Protein AF-A0A383B925-F1 (afdb_monomer_lite)

Foldseek 3Di:
DDPPPLPPVLVPDPLLVLLQVLLQCVLQQQWDLAGDPAQGGCPSLVSLVVNQVSCVSVVVDDDDPVLVVLVVVLVVLQVDQDPPPDNDDDPSRSNVSVSVSSSVVSCVVCVVSHAVVSNLVNLVQQLVQQVVCVVPVPVSCVVQVSTGPADPQPPDPPGQFGARSGRALQVQLVSLLVQLVVLVVCVVVVSDDPVSSVVSNVSSVVSNVRRVDPVSVVSVVVVVVDD

Radius of gyration: 19.26 Å; chains: 1; bounding box: 52×43×53 Å

Secondary structure (DSSP, 8-state):
-------HHHHH--HHHHHHHHHHHTT-TTB-SS--SSSS-HHHHHHHHHHHHHHHHTT-----HHHHHHHHHHHHTTT---TTT-S---HHHHHHHHHHHHHHHHHHHHTTTS-HHHHHHHHHHHHHHHHHHHH-HHHHHHHHTTTBS------STT-----TTSSSHHHHHHHHHHHHHHHHHHHHTTSS-HHHHHHHHHHHHHHHHHTT-HHHHHTHHHHHT--

Structure (mmCIF, N/CA/C/O backbone):
data_AF-A0A383B925-F1
#
_entry.id   AF-A0A383B925-F1
#
loop_
_atom_site.group_PDB
_atom_site.id
_atom_site.type_symbol
_atom_site.label_atom_id
_atom_site.label_alt_id
_atom_site.label_comp_id
_atom_site.label_asym_id
_atom_site.label_entity_id
_atom_site.label_seq_id
_atom_site.pdbx_PDB_ins_code
_atom_site.Cartn_x
_atom_site.Cartn_y
_atom_site.Cartn_z
_atom_site.occupancy
_atom_site.B_iso_or_equiv
_atom_site.auth_seq_id
_atom_site.auth_comp_id
_atom_site.auth_asym_id
_atom_site.auth_atom_id
_atom_site.pdbx_PDB_model_num
ATOM 1 N N . MET A 1 1 ? -33.144 -12.950 25.507 1.00 45.19 1 MET A N 1
ATOM 2 C CA . MET A 1 1 ? -32.301 -12.881 24.290 1.00 45.19 1 MET A CA 1
ATOM 3 C C . MET A 1 1 ? -31.094 -13.785 24.495 1.00 45.19 1 MET A C 1
ATOM 5 O O . MET A 1 1 ? -30.315 -13.516 25.398 1.00 45.19 1 MET A O 1
ATOM 9 N N . ARG A 1 2 ? -30.969 -14.892 23.747 1.00 44.62 2 ARG A N 1
ATOM 10 C CA . ARG A 1 2 ? -29.787 -15.769 23.828 1.00 44.62 2 ARG A CA 1
ATOM 11 C C . ARG A 1 2 ? -28.567 -14.977 23.356 1.00 44.62 2 ARG A C 1
ATOM 13 O O . ARG A 1 2 ? -28.584 -14.454 22.244 1.00 44.62 2 ARG A O 1
ATOM 20 N N . TYR A 1 3 ? -27.541 -14.873 24.198 1.00 51.72 3 TYR A N 1
ATOM 21 C CA . TYR A 1 3 ? -26.232 -14.379 23.788 1.00 51.72 3 TYR A CA 1
ATOM 22 C C . TYR A 1 3 ? -25.767 -15.249 22.622 1.00 51.72 3 TYR A C 1
ATOM 24 O O . TYR A 1 3 ? -25.503 -16.435 22.802 1.00 51.72 3 TYR A O 1
ATOM 32 N N . PHE A 1 4 ? -25.737 -14.677 21.418 1.00 55.50 4 PHE A N 1
ATOM 33 C CA . PHE A 1 4 ? -25.048 -15.284 20.290 1.00 55.50 4 PHE A CA 1
ATOM 34 C C . PHE A 1 4 ? -23.593 -15.407 20.738 1.00 55.50 4 PHE A C 1
ATOM 36 O O . PHE A 1 4 ? -22.894 -14.396 20.841 1.00 55.50 4 PHE A O 1
ATOM 43 N N . GLN A 1 5 ? -23.177 -16.612 21.129 1.00 62.25 5 GLN A N 1
ATOM 44 C CA . GLN A 1 5 ? -21.776 -16.877 21.397 1.00 62.25 5 GLN A CA 1
ATOM 45 C C . GLN A 1 5 ? -21.054 -16.567 20.091 1.00 62.25 5 GLN A C 1
ATOM 47 O O . GLN A 1 5 ? -21.316 -17.193 19.062 1.00 62.25 5 GLN A O 1
ATOM 52 N N . LEU A 1 6 ? -20.222 -15.525 20.121 1.00 63.22 6 LEU A N 1
ATOM 53 C CA . LEU A 1 6 ? -19.295 -15.237 19.040 1.00 63.22 6 LEU A CA 1
ATOM 54 C C . LEU A 1 6 ? -18.582 -16.548 18.690 1.00 63.22 6 LEU A C 1
ATOM 56 O O . LEU A 1 6 ? -18.168 -17.253 19.618 1.00 63.22 6 LEU A O 1
ATOM 60 N N . PRO A 1 7 ? -18.448 -16.902 17.401 1.00 72.00 7 PRO A N 1
ATOM 61 C CA . PRO A 1 7 ? -17.755 -18.124 17.027 1.00 72.00 7 PRO A CA 1
ATOM 62 C C . PRO A 1 7 ? -16.379 -18.115 17.699 1.00 72.00 7 PRO A C 1
ATOM 64 O O . PRO A 1 7 ? -15.655 -17.130 17.552 1.00 72.00 7 PRO A O 1
ATOM 67 N N . LEU A 1 8 ? -16.012 -19.184 18.420 1.00 69.75 8 LEU A N 1
ATOM 68 C CA . LEU A 1 8 ? -14.702 -19.321 19.090 1.00 69.75 8 LEU A CA 1
ATOM 69 C C . LEU A 1 8 ? -13.533 -18.943 18.160 1.00 69.75 8 LEU A C 1
ATOM 71 O O . LEU A 1 8 ? -12.529 -18.391 18.600 1.00 69.75 8 LEU A O 1
ATOM 75 N N . ILE A 1 9 ? -13.722 -19.169 16.857 1.00 72.19 9 ILE A N 1
ATOM 76 C CA . ILE A 1 9 ? -12.824 -18.788 15.765 1.00 72.19 9 ILE A CA 1
ATOM 77 C C . ILE A 1 9 ? -12.448 -17.298 15.813 1.00 72.19 9 ILE A C 1
ATOM 79 O O . ILE A 1 9 ? -11.271 -16.980 15.695 1.00 72.19 9 ILE A O 1
ATOM 83 N N . VAL A 1 10 ? -13.399 -16.380 16.029 1.00 78.31 10 VAL A N 1
ATOM 84 C CA . VAL A 1 10 ? -13.145 -14.924 16.000 1.00 78.31 10 VAL A CA 1
ATOM 85 C C . VAL A 1 10 ? -12.215 -14.488 17.134 1.00 78.31 10 VAL A C 1
ATOM 87 O O . VAL A 1 10 ? -11.384 -13.603 16.935 1.00 78.31 10 VAL A O 1
ATOM 90 N N . ASN A 1 11 ? -12.305 -15.136 18.297 1.00 76.19 11 ASN A N 1
ATOM 91 C CA . ASN A 1 11 ? -11.480 -14.806 19.462 1.00 76.19 11 ASN A CA 1
ATOM 92 C C . ASN A 1 11 ? -10.009 -15.210 19.284 1.00 76.19 11 ASN A C 1
ATOM 94 O O . ASN A 1 11 ? -9.138 -14.612 19.909 1.00 76.19 11 ASN A O 1
ATOM 98 N N . ASN A 1 12 ? -9.730 -16.180 18.410 1.00 84.19 12 ASN A N 1
ATOM 99 C CA . ASN A 1 12 ? -8.376 -16.671 18.149 1.00 84.19 12 ASN A CA 1
ATOM 100 C C . ASN A 1 12 ? -7.670 -15.925 17.005 1.00 84.19 12 ASN A C 1
ATOM 102 O O . ASN A 1 12 ? -6.481 -16.141 16.770 1.00 84.19 12 ASN A O 1
ATOM 106 N N . ILE A 1 13 ? -8.369 -15.050 16.273 1.00 88.94 13 ILE A N 1
ATOM 107 C CA . ILE A 1 13 ? -7.764 -14.313 15.161 1.00 88.94 13 ILE A CA 1
ATOM 108 C C . ILE A 1 13 ? -6.866 -13.199 15.704 1.00 88.94 13 ILE A C 1
ATOM 110 O O . ILE A 1 13 ? -7.322 -12.270 16.374 1.00 88.94 13 ILE A O 1
ATOM 114 N N . ASN A 1 14 ? -5.586 -13.228 15.324 1.00 92.94 14 ASN A N 1
ATOM 115 C CA . ASN A 1 14 ? -4.657 -12.137 15.605 1.00 92.94 14 ASN A CA 1
ATOM 116 C C . ASN A 1 14 ? -4.958 -10.924 14.708 1.00 92.94 14 ASN A C 1
ATOM 118 O O . ASN A 1 14 ? -4.344 -10.703 13.664 1.00 92.94 14 ASN A O 1
ATOM 122 N N . LYS A 1 15 ? -5.924 -10.110 15.132 1.00 92.94 15 LYS A N 1
ATOM 123 C CA . LYS A 1 15 ? -6.359 -8.919 14.397 1.00 92.94 15 LYS A CA 1
ATOM 124 C C . LYS A 1 15 ? -5.244 -7.883 14.216 1.00 92.94 15 LYS A C 1
ATOM 126 O O . LYS A 1 15 ? -5.209 -7.210 13.190 1.00 92.94 15 LYS A O 1
ATOM 131 N N . SER A 1 16 ? -4.318 -7.778 15.173 1.00 95.00 16 SER A N 1
ATOM 132 C CA . SER A 1 16 ? -3.161 -6.878 15.069 1.00 95.00 16 SER A CA 1
ATOM 133 C C . SER A 1 16 ? -2.267 -7.256 13.888 1.00 95.00 16 SER A C 1
ATOM 135 O O . SER A 1 16 ? -1.856 -6.387 13.118 1.00 95.00 16 SER A O 1
ATOM 137 N N . PHE A 1 17 ? -2.029 -8.554 13.684 1.00 96.75 17 PHE A N 1
ATOM 138 C CA . PHE A 1 17 ? -1.306 -9.035 12.510 1.00 96.75 17 PHE A CA 1
ATOM 139 C C . PHE A 1 17 ? -2.021 -8.649 11.207 1.00 96.75 17 PHE A C 1
ATOM 141 O O . PHE A 1 17 ? -1.384 -8.089 10.321 1.00 96.75 17 PHE A O 1
ATOM 148 N N . LEU A 1 18 ? -3.342 -8.848 11.111 1.00 97.31 18 LEU A N 1
ATOM 149 C CA . LEU A 1 18 ? -4.113 -8.483 9.912 1.00 97.31 18 LEU A CA 1
ATOM 150 C C . LEU A 1 18 ? -4.054 -6.979 9.606 1.00 97.31 18 LEU A C 1
ATOM 152 O O . LEU A 1 18 ? -3.840 -6.592 8.462 1.00 97.31 18 LEU A O 1
ATOM 156 N N . ILE A 1 19 ? -4.201 -6.124 10.622 1.00 97.69 19 ILE A N 1
ATOM 157 C CA . ILE A 1 19 ? -4.113 -4.661 10.475 1.00 97.69 19 ILE A CA 1
ATOM 158 C C . ILE A 1 19 ? -2.740 -4.250 9.925 1.00 97.69 19 ILE A C 1
ATOM 160 O O . ILE A 1 19 ? -2.641 -3.427 9.016 1.00 97.69 19 ILE A O 1
ATOM 164 N N . ASN A 1 20 ? -1.675 -4.842 10.459 1.00 97.94 20 ASN A N 1
ATOM 165 C CA . ASN A 1 20 ? -0.312 -4.579 10.012 1.00 97.94 20 ASN A CA 1
ATOM 166 C C . ASN A 1 20 ? -0.021 -5.162 8.622 1.00 97.94 20 ASN A C 1
ATOM 168 O O . ASN A 1 20 ? 0.714 -4.565 7.836 1.00 97.94 20 ASN A O 1
ATOM 172 N N . LEU A 1 21 ? -0.649 -6.285 8.280 1.00 97.62 21 LEU A N 1
ATOM 173 C CA . LEU A 1 21 ? -0.601 -6.841 6.937 1.00 97.62 21 LEU A CA 1
ATOM 174 C C . LEU A 1 21 ? -1.276 -5.904 5.924 1.00 97.62 21 LEU A C 1
ATOM 176 O O . LEU A 1 21 ? -0.728 -5.712 4.844 1.00 97.62 21 LEU A O 1
ATOM 180 N N . VAL A 1 22 ? -2.391 -5.246 6.275 1.00 97.38 22 VAL A N 1
ATOM 181 C CA . VAL A 1 22 ? -2.988 -4.189 5.430 1.00 97.38 22 VAL A CA 1
ATOM 182 C C . VAL A 1 22 ? -2.014 -3.032 5.224 1.00 97.38 22 VAL A C 1
ATOM 184 O O . VAL A 1 22 ? -1.850 -2.579 4.094 1.00 97.38 22 VAL A O 1
ATOM 187 N N . ALA A 1 23 ? -1.335 -2.580 6.282 1.00 96.69 23 ALA A N 1
ATOM 188 C CA . ALA A 1 23 ? -0.327 -1.526 6.176 1.00 96.69 23 ALA A CA 1
ATOM 189 C C . ALA A 1 23 ? 0.775 -1.895 5.168 1.00 96.69 23 ALA A C 1
ATOM 191 O O . ALA A 1 23 ? 1.077 -1.114 4.268 1.00 96.69 23 ALA A O 1
ATOM 192 N N . PHE A 1 24 ? 1.308 -3.115 5.246 1.00 97.69 24 PHE A N 1
ATOM 193 C CA . PHE A 1 24 ? 2.289 -3.612 4.282 1.00 97.69 24 PHE A CA 1
ATOM 194 C C . PHE A 1 24 ? 1.711 -3.710 2.860 1.00 97.69 24 PHE A C 1
ATOM 196 O O . PHE A 1 24 ? 2.247 -3.103 1.935 1.00 97.69 24 PHE A O 1
ATOM 203 N N . LEU A 1 25 ? 0.585 -4.407 2.681 1.00 96.38 25 LEU A N 1
ATOM 204 C CA . LEU A 1 25 ? -0.021 -4.647 1.366 1.00 96.38 25 LEU A CA 1
ATOM 205 C C . LEU A 1 25 ? -0.483 -3.356 0.674 1.00 96.38 25 LEU A C 1
ATOM 207 O O . LEU A 1 25 ? -0.468 -3.287 -0.551 1.00 96.38 25 LEU A O 1
ATOM 211 N N . SER A 1 26 ? -0.825 -2.309 1.432 1.00 95.00 26 SER A N 1
ATOM 212 C CA . SER A 1 26 ? -1.169 -0.988 0.881 1.00 95.00 26 SER A CA 1
ATOM 213 C C . SER A 1 26 ? -0.027 -0.331 0.115 1.00 95.00 26 SER A C 1
ATOM 215 O O . SER A 1 26 ? -0.274 0.490 -0.760 1.00 95.00 26 SER A O 1
ATOM 217 N N . THR A 1 27 ? 1.216 -0.725 0.398 1.00 95.62 27 THR A N 1
ATOM 218 C CA . THR A 1 27 ? 2.390 -0.253 -0.339 1.00 95.62 27 THR A CA 1
ATOM 219 C C . THR A 1 27 ? 2.654 -1.054 -1.615 1.00 95.62 27 THR A C 1
ATOM 221 O O . THR A 1 27 ? 3.436 -0.611 -2.449 1.00 95.62 27 THR A O 1
ATOM 224 N N . ILE A 1 28 ? 2.006 -2.210 -1.790 1.00 94.31 28 ILE A N 1
ATOM 225 C CA . ILE A 1 28 ? 2.143 -3.106 -2.949 1.00 94.31 28 ILE A CA 1
ATOM 226 C C . ILE A 1 28 ? 0.766 -3.564 -3.477 1.00 94.31 28 ILE A C 1
ATOM 228 O O . ILE A 1 28 ? 0.521 -4.762 -3.624 1.00 94.31 28 ILE A O 1
ATOM 232 N N . PRO A 1 29 ? -0.165 -2.638 -3.780 1.00 91.56 29 PRO A N 1
ATOM 233 C CA . PRO A 1 29 ? -1.566 -2.990 -4.035 1.00 91.56 29 PRO A CA 1
ATOM 234 C C . PRO A 1 29 ? -1.801 -3.731 -5.367 1.00 91.56 29 PRO A C 1
ATOM 236 O O . PRO A 1 29 ? -2.910 -4.201 -5.617 1.00 91.56 29 PRO A O 1
ATOM 239 N N . TYR A 1 30 ? -0.769 -3.849 -6.208 1.00 91.06 30 TYR A N 1
ATOM 240 C CA . TYR A 1 30 ? -0.807 -4.501 -7.523 1.00 91.06 30 TYR A CA 1
ATOM 241 C C . TYR A 1 30 ? -0.206 -5.913 -7.519 1.00 91.06 30 TYR A C 1
ATOM 243 O O . TYR A 1 30 ? -0.115 -6.537 -8.576 1.00 91.06 30 TYR A O 1
ATOM 251 N N . VAL A 1 31 ? 0.203 -6.418 -6.351 1.00 92.62 31 VAL A N 1
ATOM 252 C CA . VAL A 1 31 ? 0.797 -7.749 -6.205 1.00 92.62 31 VAL A CA 1
ATOM 253 C C . VAL A 1 31 ? -0.272 -8.763 -5.804 1.00 92.62 31 VAL A C 1
ATOM 255 O O . VAL A 1 31 ? -0.998 -8.560 -4.830 1.00 92.62 31 VAL A O 1
ATOM 258 N N . ALA A 1 32 ? -0.340 -9.879 -6.525 1.00 93.06 32 ALA A N 1
ATOM 259 C CA . ALA A 1 32 ? -1.152 -11.046 -6.199 1.00 93.06 32 ALA A CA 1
ATOM 260 C C . ALA A 1 32 ? -0.457 -12.340 -6.625 1.00 93.06 32 ALA A C 1
ATOM 262 O O . ALA A 1 32 ? 0.147 -12.363 -7.685 1.00 93.06 32 ALA A O 1
ATOM 263 N N . PRO A 1 33 ? -0.606 -13.448 -5.877 1.00 90.88 33 PRO A N 1
ATOM 264 C CA . PRO A 1 33 ? -0.128 -14.758 -6.327 1.00 90.88 33 PRO A CA 1
ATOM 265 C C . PRO A 1 33 ? -0.699 -15.205 -7.681 1.00 90.88 33 PRO A C 1
ATOM 267 O O . PRO A 1 33 ? -0.030 -15.923 -8.413 1.00 90.88 33 PRO A O 1
ATOM 270 N N . ILE A 1 34 ? -1.942 -14.816 -7.988 1.00 90.75 34 ILE A N 1
ATOM 271 C CA . ILE A 1 34 ? -2.625 -15.120 -9.252 1.00 90.75 34 ILE A CA 1
ATOM 272 C C . ILE A 1 34 ? -3.269 -13.824 -9.759 1.00 90.75 34 ILE A C 1
ATOM 274 O O . ILE A 1 34 ? -4.436 -13.571 -9.460 1.00 90.75 34 ILE A O 1
ATOM 278 N N . PRO A 1 35 ? -2.527 -12.944 -10.447 1.00 88.25 35 PRO A N 1
ATOM 279 C CA . PRO A 1 35 ? -3.021 -11.617 -10.768 1.00 88.25 35 PRO A CA 1
ATOM 280 C C . PRO A 1 35 ? -4.268 -11.682 -11.655 1.00 88.25 35 PRO A C 1
ATOM 282 O O . PRO A 1 35 ? -4.325 -12.404 -12.648 1.00 88.25 35 PRO A O 1
ATOM 285 N N . ILE A 1 36 ? -5.280 -10.904 -11.283 1.00 85.88 36 ILE A N 1
ATOM 286 C CA . ILE A 1 36 ? -6.542 -10.784 -12.019 1.00 85.88 36 ILE A CA 1
ATOM 287 C C . ILE A 1 36 ? -6.519 -9.551 -12.920 1.00 85.88 36 ILE A C 1
ATOM 289 O O . ILE A 1 3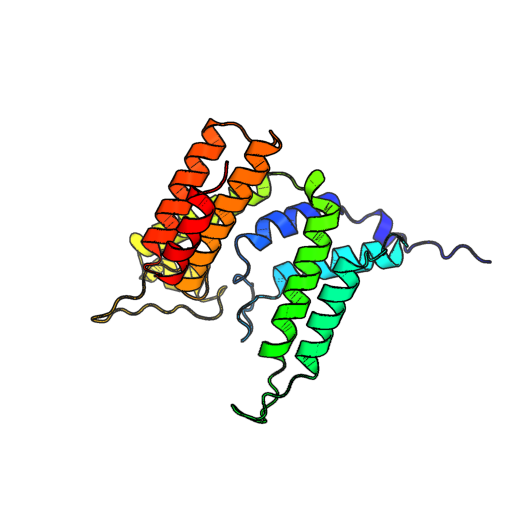6 ? -5.692 -8.654 -12.755 1.00 85.88 36 ILE A O 1
ATOM 293 N N . SER A 1 37 ? -7.455 -9.481 -13.868 1.00 79.50 37 SER A N 1
ATOM 294 C CA . SER A 1 37 ? -7.503 -8.432 -14.893 1.00 79.50 37 SER A CA 1
ATOM 295 C C . SER A 1 37 ? -7.851 -7.024 -14.371 1.00 79.50 37 SER A C 1
ATOM 297 O O . SER A 1 37 ? -7.923 -6.084 -15.162 1.00 79.50 37 SER A O 1
ATOM 299 N N . THR A 1 38 ? -8.029 -6.845 -13.060 1.00 77.50 38 THR A N 1
ATOM 300 C CA . THR A 1 38 ? -8.243 -5.552 -12.390 1.00 77.50 38 THR A CA 1
ATOM 301 C C . THR A 1 38 ? -6.921 -4.864 -12.055 1.00 77.50 38 THR A C 1
ATOM 303 O O . THR A 1 38 ? -5.899 -5.519 -11.868 1.00 77.50 38 THR A O 1
ATOM 306 N N . ASP A 1 39 ? -6.932 -3.535 -11.948 1.00 68.94 39 ASP A N 1
ATOM 307 C CA . ASP A 1 39 ? -5.730 -2.790 -11.556 1.00 68.94 39 ASP A CA 1
ATOM 308 C C . ASP A 1 39 ? -5.387 -3.039 -10.077 1.00 68.94 39 ASP A C 1
ATOM 310 O O . ASP A 1 39 ? -4.247 -3.345 -9.753 1.00 68.94 39 ASP A O 1
ATOM 314 N N . ILE A 1 40 ? -6.374 -3.029 -9.176 1.00 72.62 40 ILE A N 1
ATOM 315 C CA . ILE A 1 40 ? -6.148 -3.381 -7.767 1.00 72.62 40 ILE A CA 1
ATOM 316 C C . ILE A 1 40 ? -6.248 -4.896 -7.596 1.00 72.62 40 ILE A C 1
ATOM 318 O O . ILE A 1 40 ? -7.219 -5.512 -8.045 1.00 72.62 40 ILE A O 1
ATOM 322 N N . GLN A 1 41 ? -5.265 -5.489 -6.922 1.00 87.25 41 GLN A N 1
ATOM 323 C CA . GLN A 1 41 ? -5.220 -6.925 -6.682 1.00 87.25 41 GLN A CA 1
ATOM 324 C C . GLN A 1 41 ? -5.914 -7.331 -5.376 1.00 87.25 41 GLN A C 1
ATOM 326 O O . GLN A 1 41 ? -6.003 -6.578 -4.405 1.00 87.25 41 GLN A O 1
ATOM 331 N N . TYR A 1 42 ? -6.422 -8.561 -5.349 1.00 89.50 42 TYR A N 1
ATOM 332 C CA . TYR A 1 42 ? -7.268 -9.067 -4.269 1.00 89.50 42 TYR A CA 1
ATOM 333 C C . TYR A 1 42 ? -6.604 -9.251 -2.886 1.00 89.50 42 TYR A C 1
ATOM 335 O O . TYR A 1 42 ? -7.362 -9.234 -1.916 1.00 89.50 42 TYR A O 1
ATOM 343 N N . PRO A 1 43 ? -5.272 -9.419 -2.696 1.00 94.62 43 PRO A N 1
ATOM 344 C CA . PRO A 1 43 ? -4.736 -9.726 -1.366 1.00 94.62 43 PRO A CA 1
ATOM 345 C C . PRO A 1 43 ? -5.063 -8.670 -0.313 1.00 94.62 43 PRO A C 1
ATOM 347 O O . PRO A 1 43 ? -5.562 -9.006 0.759 1.00 94.62 43 PRO A O 1
ATOM 350 N N . ILE A 1 44 ? -4.853 -7.388 -0.627 1.00 94.38 44 ILE A N 1
ATOM 351 C CA . ILE A 1 44 ? -5.177 -6.302 0.304 1.00 94.38 44 ILE A CA 1
ATOM 352 C C . ILE A 1 44 ? -6.676 -6.250 0.601 1.00 94.38 44 ILE A C 1
ATOM 354 O O . ILE A 1 44 ? -7.082 -6.107 1.753 1.00 94.38 44 ILE A O 1
ATOM 358 N N . PHE A 1 45 ? -7.496 -6.441 -0.433 1.00 92.62 45 PHE A N 1
ATOM 359 C CA . PHE A 1 45 ? -8.945 -6.429 -0.321 1.00 92.62 45 PHE A CA 1
ATOM 360 C C . PHE A 1 45 ? -9.459 -7.556 0.575 1.00 92.62 45 PHE A C 1
ATOM 362 O O . PHE A 1 45 ? -10.275 -7.298 1.457 1.00 92.62 45 PHE A O 1
ATOM 369 N N . ILE A 1 46 ? -8.951 -8.780 0.404 1.00 95.25 46 ILE A N 1
ATOM 370 C CA . ILE A 1 46 ? -9.321 -9.930 1.236 1.00 95.25 46 ILE A CA 1
ATOM 371 C C . ILE A 1 46 ? -8.993 -9.645 2.701 1.00 95.25 46 ILE A C 1
ATOM 373 O O . ILE A 1 46 ? -9.840 -9.859 3.566 1.00 95.25 46 ILE A O 1
ATOM 377 N N . VAL A 1 47 ? -7.800 -9.120 2.996 1.00 96.94 47 VAL A N 1
ATOM 378 C CA . VAL A 1 47 ? -7.416 -8.820 4.383 1.00 96.94 47 VAL A CA 1
ATOM 379 C C . VAL A 1 47 ? -8.307 -7.719 4.972 1.00 96.94 47 VAL A C 1
ATOM 381 O O . VAL A 1 47 ? -8.789 -7.863 6.097 1.00 96.94 47 VAL A O 1
ATOM 384 N N . CYS A 1 48 ? -8.602 -6.655 4.216 1.00 96.88 48 CYS A N 1
ATOM 385 C CA . CYS A 1 48 ? -9.537 -5.616 4.652 1.00 96.88 48 CYS A CA 1
ATOM 386 C C . CYS A 1 48 ? -10.953 -6.165 4.892 1.00 96.88 48 CYS A C 1
ATOM 388 O O . CYS A 1 48 ? -11.575 -5.827 5.901 1.00 96.88 48 CYS A O 1
ATOM 390 N N . LEU A 1 49 ? -11.447 -7.038 4.010 1.00 95.81 49 LEU A N 1
ATOM 391 C CA . LEU A 1 49 ? -12.756 -7.675 4.139 1.00 95.81 49 LEU A CA 1
ATOM 392 C C . LEU A 1 49 ? -12.820 -8.578 5.377 1.00 95.81 49 LEU A C 1
ATOM 394 O O . LEU A 1 49 ? -13.801 -8.526 6.112 1.00 95.81 49 LEU A O 1
ATOM 398 N N . ILE A 1 50 ? -11.768 -9.348 5.667 1.00 96.31 50 ILE A N 1
ATOM 399 C CA . ILE A 1 50 ? -11.687 -10.159 6.891 1.00 96.31 50 ILE A CA 1
ATOM 400 C C . ILE A 1 50 ? -11.779 -9.263 8.134 1.00 96.31 50 ILE A C 1
ATOM 402 O O . ILE A 1 50 ? -12.547 -9.565 9.046 1.00 96.31 50 ILE A O 1
ATOM 406 N N . ILE A 1 51 ? -11.051 -8.140 8.175 1.00 96.94 51 ILE A N 1
ATOM 407 C CA . ILE A 1 51 ? -11.121 -7.188 9.298 1.00 96.94 51 ILE A CA 1
ATOM 408 C C . ILE A 1 51 ? -12.539 -6.622 9.452 1.00 96.94 51 ILE A C 1
ATOM 410 O O . ILE A 1 51 ? -13.053 -6.555 10.570 1.00 96.94 51 ILE A O 1
ATOM 414 N N . LEU A 1 52 ? -13.182 -6.248 8.344 1.00 95.88 52 LEU A N 1
ATOM 415 C CA . LEU A 1 52 ? -14.555 -5.749 8.331 1.00 95.88 52 LEU A CA 1
ATOM 416 C C . LEU A 1 52 ? -15.543 -6.795 8.870 1.00 95.88 52 LEU A C 1
ATOM 418 O O . LEU A 1 52 ? -16.371 -6.480 9.722 1.00 95.88 52 LEU A O 1
ATOM 422 N N . LEU A 1 53 ? -15.434 -8.046 8.418 1.00 95.25 53 LEU A N 1
ATOM 423 C CA . LEU A 1 53 ? -16.273 -9.148 8.889 1.00 95.25 53 LEU A CA 1
ATOM 424 C C . LEU A 1 53 ? -16.070 -9.404 10.385 1.00 95.25 53 LEU A C 1
ATOM 426 O O . LEU A 1 53 ? -17.049 -9.574 11.108 1.00 95.25 53 LEU A O 1
ATOM 430 N N . ILE A 1 54 ? -14.829 -9.359 10.878 1.00 94.38 54 ILE A N 1
ATOM 431 C CA . ILE A 1 54 ? -14.542 -9.439 12.318 1.00 94.38 54 ILE A CA 1
ATOM 432 C C . ILE A 1 54 ? -15.249 -8.303 13.068 1.00 94.38 54 ILE A C 1
ATOM 434 O O . ILE A 1 54 ? -15.844 -8.544 14.118 1.00 94.38 54 ILE A O 1
ATOM 438 N N . ASP A 1 55 ? -15.238 -7.076 12.546 1.00 94.56 55 ASP A N 1
ATOM 439 C CA . ASP A 1 55 ? -15.929 -5.941 13.171 1.00 94.56 55 ASP A CA 1
ATOM 440 C C . ASP A 1 55 ? -17.448 -6.099 13.186 1.00 94.56 55 ASP A C 1
ATOM 442 O O . ASP A 1 55 ? -18.083 -5.776 14.191 1.00 94.56 55 ASP A O 1
ATOM 446 N N . ILE A 1 56 ? -18.033 -6.627 12.111 1.00 94.44 56 ILE A N 1
ATOM 447 C CA . ILE A 1 56 ? -19.469 -6.915 12.032 1.00 94.44 56 ILE A CA 1
ATOM 448 C C . ILE A 1 56 ? -19.840 -7.992 13.055 1.00 94.44 56 ILE A C 1
ATOM 450 O O . ILE A 1 56 ? -20.738 -7.785 13.872 1.00 94.44 56 ILE A O 1
ATOM 454 N N . LEU A 1 57 ? -19.109 -9.110 13.070 1.00 92.69 57 LEU A N 1
ATOM 455 C CA . LEU A 1 57 ? -19.364 -10.226 13.982 1.00 92.69 57 LEU A CA 1
ATOM 456 C C . LEU A 1 57 ? -19.199 -9.803 15.447 1.00 92.69 57 LEU A C 1
ATOM 458 O O . LEU A 1 57 ? -20.026 -10.152 16.287 1.00 92.69 57 LEU A O 1
ATOM 462 N N . THR A 1 58 ? -18.181 -8.992 15.750 1.00 90.38 58 THR A N 1
ATOM 463 C CA . THR A 1 58 ? -17.932 -8.453 17.101 1.00 90.38 58 THR A CA 1
ATOM 464 C C . THR A 1 58 ? -18.805 -7.250 17.461 1.00 90.38 58 THR A C 1
ATOM 466 O O . THR A 1 58 ? -18.632 -6.687 18.543 1.00 90.38 58 THR A O 1
ATOM 469 N N . LYS A 1 59 ? -19.752 -6.856 16.594 1.00 90.75 59 LYS A N 1
ATOM 470 C CA . LYS A 1 59 ? -20.647 -5.697 16.771 1.00 90.75 59 LYS A CA 1
ATOM 471 C C . LYS A 1 59 ? -19.908 -4.367 16.980 1.00 90.75 59 LYS A C 1
ATOM 473 O O . LYS A 1 59 ? -20.430 -3.447 17.600 1.00 90.75 59 LYS A O 1
ATOM 478 N N . ARG A 1 60 ? -18.686 -4.259 16.456 1.00 90.50 60 ARG A N 1
ATOM 479 C CA . ARG A 1 60 ? -17.866 -3.033 16.438 1.00 90.50 60 ARG A CA 1
ATOM 480 C C . ARG A 1 60 ? -18.011 -2.255 15.129 1.00 90.50 60 ARG A C 1
ATOM 482 O O . ARG A 1 60 ? -17.409 -1.193 14.962 1.00 90.50 60 ARG A O 1
ATOM 489 N N . PHE A 1 61 ? -18.800 -2.777 14.194 1.00 93.69 61 PHE A N 1
ATOM 490 C CA . PHE A 1 61 ? -19.097 -2.119 12.935 1.00 93.69 61 PHE A CA 1
ATOM 491 C C . PHE A 1 61 ? -20.089 -0.966 13.129 1.00 93.69 61 PHE A C 1
ATOM 493 O O . PHE A 1 61 ? -21.302 -1.150 13.162 1.00 93.69 61 PHE A O 1
ATOM 500 N N . VAL A 1 62 ? -19.543 0.238 13.257 1.00 93.19 62 VAL A N 1
ATOM 501 C CA . VAL A 1 62 ? -20.288 1.505 13.240 1.00 93.19 62 VAL A CA 1
ATOM 502 C C . VAL A 1 62 ? -19.725 2.373 12.123 1.00 93.19 62 VAL A C 1
ATOM 504 O O . VAL A 1 62 ? -18.507 2.491 12.035 1.00 93.19 62 VAL A O 1
ATOM 507 N N . LEU A 1 63 ? -20.562 2.979 11.281 1.00 94.62 63 LEU A N 1
ATOM 508 C CA . LEU A 1 63 ? -20.118 3.924 10.252 1.00 94.62 63 LEU A CA 1
ATOM 509 C C . LEU A 1 63 ? -20.474 5.359 10.650 1.00 94.62 63 LEU A C 1
ATOM 511 O O . LEU A 1 63 ? -21.600 5.665 11.030 1.00 94.62 63 LEU A O 1
ATOM 515 N N . SER A 1 64 ? -19.505 6.254 10.529 1.00 95.25 64 SER A N 1
ATOM 516 C CA . SER A 1 64 ? -19.694 7.702 10.576 1.00 95.25 64 SER A CA 1
ATOM 517 C C . SER A 1 64 ? -20.366 8.212 9.298 1.00 95.25 64 SER A C 1
ATOM 519 O O . SER A 1 64 ? -20.282 7.578 8.248 1.00 95.25 64 SER A O 1
ATOM 521 N N . LYS A 1 65 ? -20.958 9.414 9.344 1.00 96.00 65 LYS A N 1
ATOM 522 C CA . LYS A 1 65 ? -21.601 10.053 8.176 1.00 96.00 65 LYS A CA 1
ATOM 523 C C . LYS A 1 65 ? -20.693 10.096 6.938 1.00 96.00 65 LYS A C 1
ATOM 525 O O . LYS A 1 65 ? -21.142 9.825 5.832 1.00 96.00 65 LYS A O 1
ATOM 530 N N . LEU A 1 66 ? -19.409 10.387 7.141 1.00 94.88 66 LEU A N 1
ATOM 531 C CA . LEU A 1 66 ? -18.414 10.434 6.069 1.00 94.88 66 LEU A CA 1
ATOM 532 C C . LEU A 1 66 ? -18.126 9.035 5.493 1.00 94.88 66 LEU A C 1
ATOM 534 O O . LEU A 1 66 ? -18.041 8.883 4.280 1.00 94.88 66 LEU A O 1
ATOM 538 N N . GLU A 1 67 ? -18.037 7.997 6.334 1.00 94.81 67 GLU A N 1
ATOM 539 C CA . GLU A 1 67 ? -17.898 6.615 5.843 1.00 94.81 67 GLU A CA 1
ATOM 540 C C . GLU A 1 67 ? -19.149 6.160 5.086 1.00 94.81 67 GLU A C 1
ATOM 542 O O . GLU A 1 67 ? -19.017 5.524 4.049 1.00 94.81 67 GLU A O 1
ATOM 547 N N . VAL A 1 68 ? -20.348 6.522 5.553 1.00 96.19 68 VAL A N 1
ATOM 548 C CA . VAL A 1 68 ? -21.602 6.243 4.835 1.00 96.19 68 VAL A CA 1
ATOM 549 C C . VAL A 1 68 ? -21.606 6.923 3.467 1.00 96.19 68 VAL A C 1
ATOM 551 O O . VAL A 1 68 ? -21.976 6.290 2.486 1.00 96.19 68 VAL A O 1
ATOM 554 N N . TYR A 1 69 ? -21.146 8.174 3.380 1.00 95.12 69 TYR A N 1
ATOM 555 C CA . TYR A 1 69 ? -21.032 8.885 2.107 1.00 95.12 69 TYR A CA 1
ATOM 556 C C . TYR A 1 69 ? -20.076 8.182 1.133 1.00 95.12 69 TYR A C 1
ATOM 558 O O . TYR A 1 69 ? -20.444 7.934 -0.013 1.00 95.12 69 TYR A O 1
ATOM 566 N N . PHE A 1 70 ? -18.877 7.792 1.581 1.00 93.44 70 PHE A N 1
ATOM 567 C CA . PHE A 1 70 ? -17.947 7.055 0.719 1.00 93.44 70 PHE A CA 1
ATOM 568 C C . PHE A 1 70 ? -18.446 5.660 0.351 1.00 93.44 70 PHE A C 1
ATOM 570 O O . PHE A 1 70 ? -18.258 5.236 -0.786 1.00 93.44 70 PHE A O 1
ATOM 577 N N . PHE A 1 71 ? -19.109 4.964 1.273 1.00 94.62 71 PHE A N 1
ATOM 578 C CA . PHE A 1 71 ? -19.741 3.685 0.974 1.00 94.62 71 PHE A CA 1
ATOM 579 C C . PHE A 1 71 ? 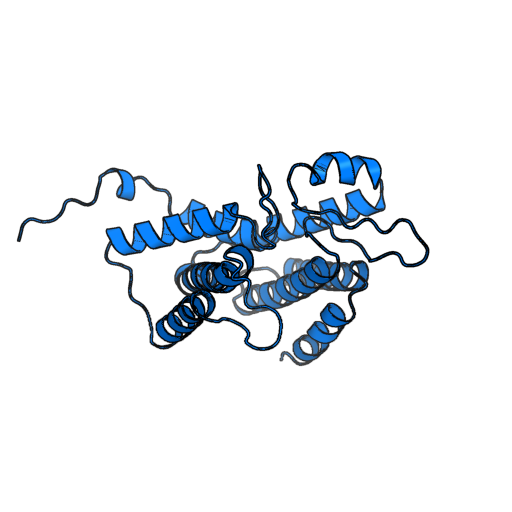-20.835 3.846 -0.082 1.00 94.62 71 PHE A C 1
ATOM 581 O O . PHE A 1 71 ? -20.878 3.092 -1.045 1.00 94.62 71 PHE A O 1
ATOM 588 N N . PHE A 1 72 ? -21.672 4.875 0.048 1.00 94.38 72 PHE A N 1
ATOM 589 C CA . PHE A 1 72 ? -22.714 5.185 -0.922 1.00 94.38 72 PHE A CA 1
ATOM 590 C C . PHE A 1 72 ? -22.135 5.504 -2.307 1.00 94.38 72 PHE A C 1
ATOM 592 O O . PHE A 1 72 ? -22.598 4.944 -3.297 1.00 94.38 72 PHE A O 1
ATOM 599 N N . LEU A 1 73 ? -21.077 6.320 -2.387 1.00 91.75 73 LEU A N 1
ATOM 600 C CA . LEU A 1 73 ? -20.358 6.564 -3.644 1.00 91.75 73 LEU A CA 1
ATOM 601 C C . LEU A 1 73 ? -19.785 5.273 -4.246 1.00 91.75 73 LEU A C 1
ATOM 603 O O . LEU A 1 73 ? -19.882 5.060 -5.455 1.00 91.75 73 LEU A O 1
ATOM 607 N N . ALA A 1 74 ? -19.233 4.392 -3.411 1.00 91.94 74 ALA A N 1
ATOM 608 C CA . ALA A 1 74 ? -18.760 3.083 -3.843 1.00 91.94 74 ALA A CA 1
ATOM 609 C C . ALA A 1 74 ? -19.897 2.155 -4.300 1.00 91.94 74 ALA A C 1
ATOM 611 O O . ALA A 1 74 ? -19.674 1.308 -5.151 1.00 91.94 74 ALA A O 1
ATOM 612 N N . CYS A 1 75 ? -21.119 2.297 -3.783 1.00 91.88 75 CYS A N 1
ATOM 613 C CA . CYS A 1 75 ? -22.281 1.571 -4.297 1.00 91.88 75 CYS A CA 1
ATOM 614 C C . CYS A 1 75 ? -22.764 2.147 -5.635 1.00 91.88 75 CYS A C 1
ATOM 616 O O . CYS A 1 75 ? -23.115 1.383 -6.534 1.00 91.88 75 CYS A O 1
ATOM 618 N N . ILE A 1 76 ? -22.740 3.475 -5.800 1.00 89.69 76 ILE A N 1
ATOM 619 C CA . ILE A 1 76 ? -23.115 4.133 -7.061 1.00 89.69 76 ILE A CA 1
ATOM 620 C C . ILE A 1 76 ? -22.238 3.643 -8.219 1.00 89.69 76 ILE A C 1
ATOM 622 O O . ILE A 1 76 ? -22.747 3.462 -9.324 1.00 89.69 76 ILE A O 1
ATOM 626 N N . SER A 1 77 ? -20.953 3.355 -7.987 1.00 86.62 77 SER A N 1
ATOM 627 C CA . SER A 1 77 ? -20.054 2.876 -9.048 1.00 86.62 77 SER A CA 1
ATOM 628 C C . SER A 1 77 ? -20.464 1.537 -9.669 1.00 86.62 77 SER A C 1
ATOM 630 O O . SER A 1 77 ? -20.026 1.231 -10.778 1.00 86.62 77 SER A O 1
ATOM 632 N N . PHE A 1 78 ? -21.320 0.749 -9.005 1.00 85.38 78 PHE A N 1
ATOM 633 C CA . PHE A 1 78 ? -21.895 -0.479 -9.568 1.00 85.38 78 PHE A CA 1
ATOM 634 C C . PHE A 1 78 ? -23.095 -0.234 -10.480 1.00 85.38 78 PHE A C 1
ATOM 636 O O . PHE A 1 78 ? -23.419 -1.107 -11.276 1.00 85.38 78 PHE A O 1
ATOM 643 N N . ILE A 1 79 ? -23.748 0.920 -10.362 1.00 84.50 79 ILE A N 1
ATOM 644 C CA . ILE A 1 79 ? -24.947 1.278 -11.132 1.00 84.50 79 ILE A CA 1
ATOM 645 C C . ILE A 1 79 ? -24.593 2.280 -12.239 1.00 84.50 79 ILE A C 1
ATOM 647 O O . ILE A 1 79 ? -25.313 2.403 -13.226 1.00 84.50 79 ILE A O 1
ATOM 651 N N . TYR A 1 80 ? -23.470 2.989 -12.096 1.00 74.75 80 TYR A N 1
ATOM 652 C CA . TYR A 1 80 ? -23.022 3.975 -13.066 1.00 74.75 80 TYR A CA 1
ATOM 653 C C . TYR A 1 80 ? -22.693 3.325 -14.418 1.00 74.75 80 TYR A C 1
ATOM 655 O O . TYR A 1 80 ? -21.677 2.647 -14.578 1.00 74.75 80 TYR A O 1
ATOM 663 N N . LEU A 1 81 ? -23.554 3.584 -15.399 1.00 67.94 81 LEU A N 1
ATOM 664 C CA . LEU A 1 81 ? -23.314 3.343 -16.815 1.00 67.94 81 LEU A CA 1
ATOM 665 C C . LEU A 1 81 ? -22.952 4.687 -17.441 1.00 67.94 81 LEU A C 1
ATOM 667 O O . LEU A 1 81 ? -23.703 5.649 -17.287 1.00 67.94 81 LEU A O 1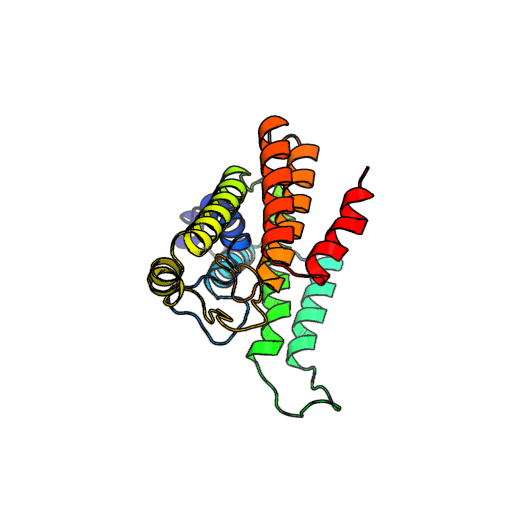
ATOM 671 N N . ASN A 1 82 ? -21.804 4.775 -18.115 1.00 68.75 82 ASN A N 1
ATOM 672 C CA . ASN A 1 82 ? -21.436 5.992 -18.829 1.00 68.75 82 ASN A CA 1
ATOM 673 C C . ASN A 1 82 ? -22.226 6.051 -20.146 1.00 68.75 82 ASN A C 1
ATOM 675 O O . ASN A 1 82 ? -21.915 5.274 -21.052 1.00 68.75 82 ASN A O 1
ATOM 679 N N . PRO A 1 83 ? -23.195 6.972 -20.305 1.00 68.06 83 PRO A N 1
ATOM 680 C CA . PRO A 1 83 ? -24.002 7.037 -21.520 1.00 68.06 83 PRO A CA 1
ATOM 681 C C . PRO A 1 83 ? -23.199 7.493 -22.750 1.00 68.06 83 PRO A C 1
ATOM 683 O O . PRO A 1 83 ? -23.709 7.412 -23.863 1.00 68.06 83 PRO A O 1
ATOM 686 N N . PHE A 1 84 ? -21.960 7.970 -22.567 1.00 72.94 84 PHE A N 1
ATOM 687 C CA . PHE A 1 84 ? -21.143 8.564 -23.627 1.00 72.94 84 PHE A CA 1
ATOM 688 C C . PHE A 1 84 ? -19.947 7.720 -24.082 1.00 72.94 84 PHE A C 1
ATOM 690 O O . PHE A 1 84 ? -19.365 8.054 -25.109 1.00 72.94 84 PHE A O 1
ATOM 697 N N . SER A 1 85 ? -19.528 6.685 -23.337 1.00 65.69 85 SER A N 1
ATOM 698 C CA . SER A 1 85 ? -18.276 5.970 -23.652 1.00 65.69 85 SER A CA 1
ATOM 699 C C . SER A 1 85 ? -18.417 4.496 -23.987 1.00 65.69 85 SER A C 1
ATOM 701 O O . SER A 1 85 ? -17.514 4.004 -24.634 1.00 65.69 85 SER A O 1
ATOM 703 N N . ASP A 1 86 ? -19.445 3.805 -23.484 1.00 62.44 86 ASP A N 1
ATOM 704 C CA . ASP A 1 86 ? -19.831 2.429 -23.840 1.00 62.44 86 ASP A CA 1
ATOM 705 C C . ASP A 1 86 ? -20.915 1.963 -22.852 1.00 62.44 86 ASP A C 1
ATOM 707 O O . ASP A 1 86 ? -20.753 2.107 -21.638 1.00 62.44 86 ASP A O 1
ATOM 711 N N . PHE A 1 87 ? -21.991 1.341 -23.346 1.00 69.19 87 PHE A N 1
ATOM 712 C CA . PHE A 1 87 ? -22.983 0.655 -22.497 1.00 69.19 87 PHE A CA 1
ATOM 713 C C . PHE A 1 87 ? -22.462 -0.684 -21.932 1.00 69.19 87 PHE A C 1
ATOM 715 O O . PHE A 1 87 ? -23.183 -1.381 -21.216 1.00 69.19 87 PHE A O 1
ATOM 722 N N . GLU A 1 88 ? -21.211 -1.058 -22.224 1.00 71.69 88 GLU A N 1
ATOM 723 C CA . GLU A 1 88 ? -20.578 -2.251 -21.668 1.00 71.69 88 GLU A CA 1
ATOM 724 C C . GLU A 1 88 ? -20.262 -2.072 -20.181 1.00 71.69 88 GLU A C 1
ATOM 726 O O . GLU A 1 88 ? -19.234 -1.516 -19.779 1.00 71.69 88 GLU A O 1
ATOM 731 N N . TYR A 1 89 ? -21.135 -2.617 -19.339 1.00 73.81 89 TYR A N 1
ATOM 732 C CA . TYR A 1 89 ? -20.851 -2.762 -17.922 1.00 73.81 89 TYR A CA 1
ATOM 733 C C . TYR A 1 89 ? -19.640 -3.682 -17.703 1.00 73.81 89 TYR A C 1
ATOM 735 O O . TYR A 1 89 ? -19.667 -4.867 -18.038 1.00 73.81 89 TYR A O 1
ATOM 743 N N . ARG A 1 90 ? -18.575 -3.153 -17.087 1.00 74.88 90 ARG A N 1
ATOM 744 C CA . ARG A 1 90 ? -17.403 -3.938 -16.673 1.00 74.88 90 ARG A CA 1
ATOM 745 C C . ARG A 1 90 ? -17.265 -3.903 -15.159 1.00 74.88 90 ARG A C 1
ATOM 747 O O . ARG A 1 90 ? -16.759 -2.930 -14.604 1.00 74.88 90 ARG A O 1
ATOM 754 N N . LEU A 1 91 ? -17.632 -5.008 -14.507 1.00 75.25 91 LEU A N 1
ATOM 755 C CA . LEU A 1 91 ? -17.530 -5.184 -13.051 1.00 75.25 91 LEU A CA 1
ATOM 756 C C . LEU A 1 91 ? -16.131 -4.825 -12.517 1.00 75.25 91 LEU A C 1
ATOM 758 O O . LEU A 1 91 ? -15.998 -4.213 -11.461 1.00 75.25 91 LEU A O 1
ATOM 762 N N . T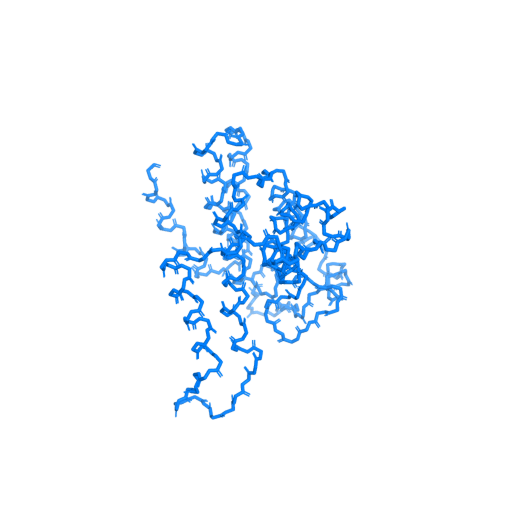HR A 1 92 ? -15.082 -5.138 -13.283 1.00 72.31 92 THR A N 1
ATOM 763 C CA . THR A 1 92 ? -13.683 -4.842 -12.942 1.00 72.31 92 THR A CA 1
ATOM 764 C C . THR A 1 92 ? -13.402 -3.351 -12.735 1.00 72.31 92 THR A C 1
ATOM 766 O O . THR A 1 92 ? -12.552 -3.012 -11.916 1.00 72.31 92 THR A O 1
ATOM 769 N N . LYS A 1 93 ? -14.127 -2.461 -13.426 1.00 70.31 93 LYS A N 1
ATOM 770 C CA . LYS A 1 93 ? -14.013 -1.002 -13.266 1.00 70.31 93 LYS A CA 1
ATOM 771 C C . LYS A 1 93 ? -14.829 -0.492 -12.072 1.00 70.31 93 LYS A C 1
ATOM 773 O O . LYS A 1 93 ? -14.394 0.422 -11.378 1.00 70.31 93 LYS A O 1
ATOM 778 N N . SER A 1 94 ? -15.981 -1.103 -11.801 1.00 78.06 94 SER A N 1
ATOM 779 C CA . SER A 1 94 ? -16.904 -0.681 -10.737 1.00 78.06 94 SER A CA 1
ATOM 780 C C . SER A 1 94 ? -16.414 -1.001 -9.325 1.00 78.06 94 SER A C 1
ATOM 782 O O . SER A 1 94 ? -16.721 -0.271 -8.384 1.00 78.06 94 SER A O 1
ATOM 784 N N . VAL A 1 95 ? -15.631 -2.070 -9.169 1.00 85.44 95 VAL A N 1
ATOM 785 C CA . VAL A 1 95 ? -15.206 -2.599 -7.862 1.00 85.44 95 VAL A CA 1
ATOM 786 C C . VAL A 1 95 ? -14.092 -1.766 -7.199 1.00 85.44 95 VAL A C 1
ATOM 788 O O . VAL A 1 95 ? -13.938 -1.806 -5.977 1.00 85.44 95 VAL A O 1
ATOM 791 N N . GLY A 1 96 ? -13.354 -0.952 -7.963 1.00 85.81 96 GLY A N 1
ATOM 792 C CA . GLY A 1 96 ? -12.223 -0.168 -7.449 1.00 85.81 96 GLY A CA 1
ATOM 793 C C . GLY A 1 96 ? -12.593 0.780 -6.302 1.00 85.81 96 GLY A C 1
ATOM 794 O O . GLY A 1 96 ? -11.899 0.818 -5.288 1.00 85.81 96 GLY A O 1
ATOM 795 N N . LEU A 1 97 ? -13.729 1.479 -6.402 1.00 88.38 97 LEU A N 1
ATOM 796 C CA . LEU A 1 97 ? -14.187 2.392 -5.346 1.00 88.38 97 LEU A CA 1
ATOM 797 C C . LEU A 1 97 ? -14.600 1.656 -4.065 1.00 88.38 97 LEU A C 1
ATOM 799 O O . LEU A 1 97 ? -14.341 2.145 -2.964 1.00 88.38 97 LEU A O 1
ATOM 803 N N . LEU A 1 98 ? -15.171 0.455 -4.188 1.00 91.19 98 LEU A N 1
ATOM 804 C CA . LEU A 1 98 ? -15.470 -0.391 -3.032 1.00 91.19 98 LEU A CA 1
ATOM 805 C C . LEU A 1 98 ? -14.189 -0.864 -2.339 1.00 91.19 98 LEU A C 1
ATOM 807 O O . LEU A 1 98 ? -14.114 -0.870 -1.110 1.00 91.19 98 LEU A O 1
ATOM 811 N N . PHE A 1 99 ? -13.158 -1.200 -3.117 1.00 90.44 99 PHE A N 1
ATOM 812 C CA . PHE A 1 99 ? -11.848 -1.568 -2.580 1.00 90.44 99 PHE A CA 1
ATOM 813 C C . PHE A 1 99 ? -11.223 -0.393 -1.823 1.00 90.44 99 PHE A C 1
ATOM 815 O O . PHE A 1 99 ? -10.776 -0.557 -0.685 1.00 90.44 99 PHE A O 1
ATOM 822 N N . SER A 1 100 ? -11.258 0.807 -2.410 1.00 90.56 100 SER A N 1
ATOM 823 C CA . SER A 1 100 ? -10.805 2.033 -1.750 1.00 90.56 100 SER A CA 1
ATOM 824 C C . SER A 1 100 ? -11.579 2.314 -0.462 1.00 90.56 100 SER A C 1
ATOM 826 O O . SER A 1 100 ? -10.968 2.706 0.531 1.00 90.56 100 SER A O 1
ATOM 828 N N . PHE A 1 101 ? -12.894 2.063 -0.431 1.00 94.25 101 PHE A N 1
ATOM 829 C CA . PHE A 1 101 ? -13.696 2.221 0.782 1.00 94.25 101 PHE A CA 1
ATOM 830 C C . PHE A 1 101 ? -13.254 1.272 1.905 1.00 94.25 101 PHE A C 1
ATOM 832 O O . PHE A 1 101 ? -13.096 1.715 3.041 1.00 94.25 101 PHE A O 1
ATOM 839 N N . PHE A 1 102 ? -13.010 -0.012 1.624 1.00 95.50 102 PHE A N 1
ATOM 840 C CA . PHE A 1 102 ? -12.548 -0.942 2.663 1.00 95.50 102 PHE A CA 1
ATOM 841 C C . PHE A 1 102 ? -11.162 -0.586 3.189 1.00 95.50 102 PHE A C 1
ATOM 843 O O . PHE A 1 102 ? -10.932 -0.645 4.399 1.00 95.50 102 PHE A O 1
ATOM 850 N N . LEU A 1 103 ? -10.260 -0.161 2.305 1.00 95.00 103 LEU A N 1
ATOM 851 C CA . LEU A 1 103 ? -8.954 0.335 2.719 1.00 95.00 103 LEU A CA 1
ATOM 852 C C . LEU A 1 103 ? -9.107 1.565 3.623 1.00 95.00 103 LEU A C 1
ATOM 854 O O . LEU A 1 103 ? -8.559 1.597 4.725 1.00 95.00 103 LEU A O 1
ATOM 858 N N . PHE A 1 104 ? -9.922 2.534 3.201 1.00 95.31 104 PHE A N 1
ATOM 859 C CA . PHE A 1 104 ? -10.232 3.733 3.974 1.00 95.31 104 PHE A CA 1
ATOM 860 C C . PHE A 1 104 ? -10.823 3.404 5.351 1.00 95.31 104 PHE A C 1
ATOM 862 O O . PHE A 1 104 ? -10.352 3.939 6.354 1.00 95.31 104 PHE A O 1
ATOM 869 N N . TYR A 1 105 ? -11.803 2.499 5.419 1.00 96.56 105 TYR A N 1
ATOM 870 C CA . TYR A 1 105 ? -12.416 2.045 6.668 1.00 96.56 105 TYR A CA 1
ATOM 871 C C . TYR A 1 105 ? -11.362 1.494 7.640 1.00 96.56 105 TYR A C 1
ATOM 873 O O . TYR A 1 105 ? -11.303 1.908 8.802 1.00 96.56 105 TYR A O 1
ATOM 881 N N . VAL A 1 106 ? -10.491 0.595 7.162 1.00 96.88 106 VAL A N 1
ATOM 882 C CA . VAL A 1 106 ? -9.452 -0.024 7.997 1.00 96.88 106 VAL A CA 1
ATOM 883 C C . VAL A 1 106 ? -8.435 1.014 8.466 1.00 96.88 106 VAL A C 1
ATOM 885 O O . VAL A 1 106 ? -8.141 1.066 9.660 1.00 96.88 106 VAL A O 1
ATOM 888 N N . PHE A 1 107 ? -7.926 1.861 7.568 1.00 95.88 107 PHE A N 1
ATOM 889 C CA . PHE A 1 107 ? -6.973 2.911 7.933 1.00 95.88 107 PHE A CA 1
ATOM 890 C C . PHE A 1 107 ? -7.578 3.868 8.946 1.00 95.88 107 PHE A C 1
ATOM 892 O O . PHE A 1 107 ? -7.013 4.053 10.016 1.00 95.88 107 PHE A O 1
ATOM 899 N N . ARG A 1 108 ? -8.765 4.413 8.679 1.00 95.31 108 ARG A N 1
ATOM 900 C CA . ARG A 1 108 ? -9.402 5.377 9.577 1.00 95.31 108 ARG A CA 1
ATOM 901 C C . ARG A 1 108 ? -9.591 4.829 10.991 1.00 95.31 108 ARG A C 1
ATOM 903 O O . ARG A 1 108 ? -9.406 5.562 11.958 1.00 95.31 108 ARG A O 1
ATOM 910 N N . ARG A 1 109 ? -9.963 3.554 11.121 1.00 95.62 109 ARG A N 1
ATOM 911 C CA . ARG A 1 109 ? -10.243 2.936 12.423 1.00 95.62 109 ARG A CA 1
ATOM 912 C C . ARG A 1 109 ? -8.991 2.470 13.153 1.00 95.62 109 ARG A C 1
ATOM 914 O O . ARG A 1 109 ? -8.909 2.609 14.370 1.00 95.62 109 ARG A O 1
ATOM 921 N N . TYR A 1 110 ? -8.030 1.916 12.422 1.00 96.81 110 TYR A N 1
ATOM 922 C CA . TYR A 1 110 ? -6.891 1.201 13.000 1.00 96.81 110 TYR A CA 1
ATOM 923 C C . TYR A 1 110 ? -5.548 1.901 12.805 1.00 96.81 110 TYR A C 1
ATOM 925 O O . TYR A 1 110 ? -4.524 1.348 13.202 1.00 96.81 110 TYR A O 1
ATOM 933 N N . TRP A 1 111 ? -5.537 3.126 12.271 1.00 96.31 111 TRP A N 1
ATOM 934 C CA . TRP A 1 111 ? -4.329 3.923 12.040 1.00 96.31 111 TRP A CA 1
ATOM 935 C C . TRP A 1 111 ? -3.380 3.956 13.242 1.00 96.31 111 TRP A C 1
ATOM 937 O O . TRP A 1 111 ? -2.183 3.719 13.090 1.00 96.31 111 TRP A O 1
ATOM 947 N N . HIS A 1 112 ? -3.923 4.189 14.439 1.00 94.81 112 HIS A N 1
ATOM 948 C CA . HIS A 1 112 ? -3.168 4.283 15.690 1.00 94.81 112 HIS A CA 1
ATOM 949 C C . HIS A 1 112 ? -2.532 2.953 16.133 1.00 94.81 112 HIS A C 1
ATOM 951 O O . HIS A 1 112 ? -1.545 2.963 16.861 1.00 94.81 112 HIS A O 1
ATOM 957 N N . VAL A 1 113 ? -3.072 1.812 15.689 1.00 95.25 113 VAL A N 1
ATOM 958 C CA . VAL A 1 113 ? -2.566 0.464 16.019 1.00 95.25 113 VAL A CA 1
ATOM 959 C C . VAL A 1 113 ? -1.570 -0.038 14.974 1.00 95.25 113 VAL A C 1
ATOM 961 O O . VAL A 1 113 ? -0.755 -0.914 15.262 1.00 95.25 113 VAL A O 1
ATOM 964 N N . MET A 1 114 ? -1.622 0.496 13.750 1.00 97.25 114 MET A N 1
ATOM 965 C CA . MET A 1 114 ? -0.692 0.110 12.690 1.00 97.25 114 MET A CA 1
ATOM 966 C C . MET A 1 114 ? 0.753 0.388 13.120 1.00 97.25 114 MET A C 1
ATOM 968 O O . MET A 1 114 ? 1.076 1.408 13.720 1.00 97.25 114 MET A O 1
ATOM 972 N N . SER A 1 115 ? 1.667 -0.516 12.817 1.00 97.25 115 SER A N 1
ATOM 973 C CA . SER A 1 115 ? 3.080 -0.330 13.098 1.00 97.25 115 SER A CA 1
ATOM 974 C C . SER A 1 115 ? 3.758 0.293 11.876 1.00 97.25 115 SER A C 1
ATOM 976 O O . SER A 1 115 ? 3.685 -0.279 10.784 1.00 97.25 115 SER A O 1
ATOM 978 N N . PRO A 1 116 ? 4.492 1.412 12.038 1.00 97.62 116 PRO A N 1
ATOM 979 C CA . PRO A 1 116 ? 5.254 2.034 10.952 1.00 97.62 116 PRO A CA 1
ATOM 980 C C . PRO A 1 116 ? 6.214 1.070 10.249 1.00 97.62 116 PRO A C 1
ATOM 982 O O . PRO A 1 116 ? 6.494 1.222 9.064 1.00 97.62 116 PRO A O 1
ATOM 985 N N . LYS A 1 117 ? 6.696 0.046 10.966 1.00 98.06 117 LYS A N 1
ATOM 986 C CA . LYS A 1 117 ? 7.637 -0.951 10.445 1.00 98.06 117 LYS A CA 1
ATOM 987 C C . LYS A 1 117 ? 7.097 -1.680 9.212 1.00 98.06 117 LYS A C 1
ATOM 989 O O . LYS A 1 117 ? 7.871 -1.945 8.301 1.00 98.06 117 LYS A O 1
ATOM 994 N N . TYR A 1 118 ? 5.795 -1.965 9.162 1.00 97.81 118 TYR A N 1
ATOM 995 C CA . TYR A 1 118 ? 5.181 -2.678 8.036 1.00 97.81 118 TYR A CA 1
ATOM 996 C C . TYR A 1 118 ? 5.097 -1.800 6.786 1.00 97.81 118 TYR A C 1
ATOM 998 O O . TYR A 1 118 ? 5.407 -2.265 5.693 1.00 97.81 118 TYR A O 1
ATOM 1006 N N . PHE A 1 119 ? 4.773 -0.515 6.950 1.00 96.56 119 PHE A N 1
ATOM 1007 C CA . PHE A 1 119 ? 4.838 0.456 5.857 1.00 96.56 119 PHE A CA 1
ATOM 1008 C C . PHE A 1 119 ? 6.260 0.609 5.325 1.00 96.56 119 PHE A C 1
ATOM 1010 O O . PHE A 1 119 ? 6.488 0.497 4.127 1.00 96.56 119 PHE A O 1
ATOM 1017 N N . ILE A 1 120 ? 7.228 0.808 6.222 1.00 98.12 120 ILE A N 1
ATOM 1018 C CA . ILE A 1 120 ? 8.638 0.986 5.859 1.00 98.12 120 ILE A CA 1
ATOM 1019 C C . ILE A 1 120 ? 9.176 -0.250 5.129 1.00 98.12 120 ILE A C 1
ATOM 1021 O O . ILE A 1 120 ? 9.837 -0.112 4.103 1.00 98.12 120 ILE A O 1
ATOM 1025 N N . ALA A 1 121 ? 8.861 -1.453 5.616 1.00 98.31 121 ALA A N 1
ATOM 1026 C CA . ALA A 1 121 ? 9.248 -2.699 4.960 1.00 98.31 121 ALA A CA 1
ATOM 1027 C C . ALA A 1 121 ? 8.682 -2.797 3.536 1.00 98.31 121 ALA A C 1
ATOM 1029 O O . ALA A 1 121 ? 9.401 -3.171 2.612 1.00 98.31 121 ALA A O 1
ATOM 1030 N N . GLY A 1 122 ? 7.418 -2.418 3.346 1.00 97.38 122 GLY A N 1
ATOM 1031 C CA . GLY A 1 122 ? 6.779 -2.402 2.035 1.00 97.38 122 GLY A CA 1
ATOM 1032 C C . GLY A 1 122 ? 7.360 -1.359 1.071 1.00 97.38 122 GLY A C 1
ATOM 1033 O O . GLY A 1 122 ? 7.571 -1.647 -0.109 1.00 97.38 122 GLY A O 1
ATOM 1034 N N . ILE A 1 123 ? 7.720 -0.174 1.575 1.00 97.25 123 ILE A N 1
ATOM 1035 C CA . ILE A 1 123 ? 8.441 0.851 0.801 1.00 97.25 123 ILE A CA 1
ATOM 1036 C C . ILE A 1 123 ? 9.810 0.322 0.362 1.00 97.25 123 ILE A C 1
ATOM 1038 O O . ILE A 1 123 ? 10.147 0.399 -0.817 1.00 97.25 123 ILE A O 1
ATOM 1042 N N . TYR A 1 124 ? 10.591 -0.261 1.275 1.00 97.81 124 TYR A N 1
ATOM 1043 C CA . TYR A 1 124 ? 11.899 -0.818 0.926 1.00 97.81 124 TYR A CA 1
ATOM 1044 C C . TYR A 1 124 ? 11.807 -1.978 -0.060 1.00 97.81 124 TYR A C 1
ATOM 1046 O O . TYR A 1 124 ? 12.642 -2.062 -0.957 1.00 97.81 124 TYR A O 1
ATOM 1054 N N . LEU A 1 125 ? 10.785 -2.831 0.051 1.00 97.38 125 LEU A N 1
ATOM 1055 C CA . LEU A 1 125 ? 10.545 -3.884 -0.931 1.00 97.38 125 LEU A CA 1
ATOM 1056 C C . LEU A 1 125 ? 10.290 -3.297 -2.328 1.00 97.38 125 LEU A C 1
ATOM 1058 O O . LEU A 1 125 ? 10.874 -3.770 -3.299 1.00 97.38 125 LEU A O 1
ATOM 1062 N N . ASN A 1 126 ? 9.480 -2.239 -2.435 1.00 95.31 126 ASN A N 1
ATOM 1063 C CA . ASN A 1 126 ? 9.273 -1.550 -3.711 1.00 95.31 126 ASN A CA 1
ATOM 1064 C C . ASN A 1 126 ? 10.577 -1.004 -4.287 1.00 95.31 126 ASN A C 1
ATOM 1066 O O . ASN A 1 126 ? 10.881 -1.263 -5.446 1.00 95.31 126 ASN A O 1
ATOM 1070 N N . VAL A 1 127 ? 11.360 -0.284 -3.480 1.00 95.75 127 VAL A N 1
ATOM 1071 C CA . VAL A 1 127 ? 12.644 0.283 -3.919 1.00 95.75 127 VAL A CA 1
ATOM 1072 C C . VAL A 1 127 ? 13.595 -0.811 -4.375 1.00 95.75 127 VAL A C 1
ATOM 1074 O O . VAL A 1 127 ? 14.209 -0.684 -5.428 1.00 95.75 127 VAL A O 1
ATOM 1077 N N . PHE A 1 128 ? 13.691 -1.904 -3.621 1.00 97.12 128 PHE A N 1
ATOM 1078 C CA . PHE A 1 128 ? 14.503 -3.053 -3.999 1.00 97.12 128 PHE A CA 1
ATOM 1079 C C . PHE A 1 128 ? 14.105 -3.597 -5.377 1.00 97.12 128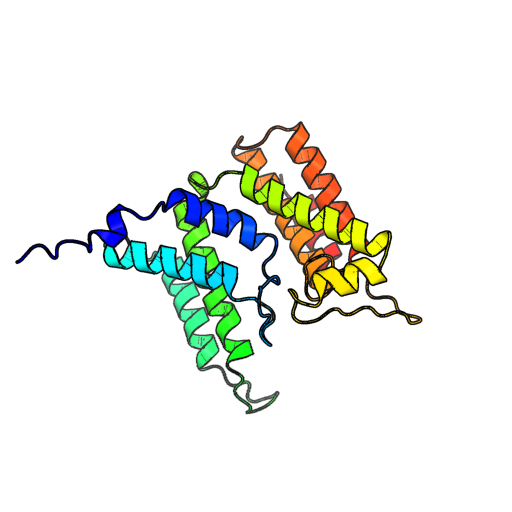 PHE A C 1
ATOM 1081 O O . PHE A 1 128 ? 14.969 -3.831 -6.216 1.00 97.12 128 PHE A O 1
ATOM 1088 N N . VAL A 1 129 ? 12.805 -3.734 -5.647 1.00 96.19 129 VAL A N 1
ATOM 1089 C CA . VAL A 1 129 ? 12.314 -4.219 -6.945 1.00 96.19 129 VAL A CA 1
ATOM 1090 C C . VAL A 1 129 ? 12.536 -3.198 -8.068 1.00 96.19 129 VAL A C 1
ATOM 1092 O O . VAL A 1 129 ? 12.848 -3.588 -9.189 1.00 96.19 129 VAL A O 1
ATOM 1095 N N . VAL A 1 130 ? 12.443 -1.897 -7.784 1.00 94.94 130 VAL A N 1
ATOM 1096 C CA . VAL A 1 130 ? 12.804 -0.831 -8.738 1.00 94.94 130 VAL A CA 1
ATOM 1097 C C . VAL A 1 130 ? 14.297 -0.892 -9.086 1.00 94.94 130 VAL A C 1
ATOM 1099 O O . VAL A 1 130 ? 14.662 -0.803 -10.256 1.00 94.94 130 VAL A O 1
ATOM 1102 N N . LEU A 1 131 ? 15.169 -1.100 -8.096 1.00 95.69 131 LEU A N 1
ATOM 1103 C CA . LEU A 1 131 ? 16.606 -1.286 -8.320 1.00 95.69 131 LEU A CA 1
ATOM 1104 C C . LEU A 1 131 ? 16.893 -2.573 -9.103 1.00 95.69 131 LEU A C 1
ATOM 1106 O O . LEU A 1 131 ? 17.731 -2.568 -9.999 1.00 95.69 131 LEU A O 1
ATOM 1110 N N . LEU A 1 132 ? 16.171 -3.659 -8.818 1.00 95.06 132 LEU A N 1
ATOM 1111 C CA . LEU A 1 132 ? 16.255 -4.896 -9.592 1.00 95.06 132 LEU A CA 1
ATOM 1112 C C . LEU A 1 132 ? 15.876 -4.659 -11.062 1.00 95.06 132 LEU A C 1
ATOM 1114 O O . LEU A 1 132 ? 16.588 -5.130 -11.945 1.00 95.06 132 LEU A O 1
ATOM 1118 N N . GLN A 1 133 ? 14.807 -3.896 -11.318 1.00 93.75 133 GLN A N 1
ATOM 1119 C CA . GLN A 1 133 ? 14.394 -3.508 -12.669 1.00 93.75 133 GLN A CA 1
ATOM 1120 C C . GLN A 1 133 ? 15.495 -2.722 -13.395 1.00 93.75 133 GLN A C 1
ATOM 1122 O O . GLN A 1 133 ? 15.722 -2.964 -14.575 1.00 93.75 133 GLN A O 1
ATOM 1127 N N . LEU A 1 134 ? 16.200 -1.823 -12.699 1.00 92.19 134 LEU A N 1
ATOM 1128 C CA . LEU A 1 134 ? 17.321 -1.058 -13.262 1.00 92.19 134 LEU A CA 1
ATOM 1129 C C . LEU A 1 134 ? 18.542 -1.917 -13.592 1.00 92.19 134 LEU A C 1
ATOM 1131 O O . LEU A 1 134 ? 19.188 -1.694 -14.611 1.00 92.19 134 LEU A O 1
ATOM 1135 N N . ILE A 1 135 ? 18.887 -2.860 -12.714 1.00 94.56 135 ILE A N 1
ATOM 1136 C CA . ILE A 1 135 ? 20.108 -3.663 -12.845 1.00 94.56 135 ILE A CA 1
ATOM 1137 C C . ILE A 1 135 ? 19.924 -4.772 -13.883 1.00 94.56 135 ILE A C 1
ATOM 1139 O O . ILE A 1 135 ? 20.832 -5.043 -14.666 1.00 94.56 135 ILE A O 1
ATOM 1143 N N . ASN A 1 136 ? 18.776 -5.455 -13.865 1.00 93.94 136 ASN A N 1
ATOM 1144 C CA . ASN A 1 136 ? 18.524 -6.604 -14.725 1.00 93.94 136 ASN A CA 1
ATOM 1145 C C . ASN A 1 136 ? 17.026 -6.741 -15.038 1.00 93.94 136 ASN A C 1
ATOM 1147 O O . ASN A 1 136 ? 16.265 -7.378 -14.302 1.00 93.94 136 ASN A O 1
ATOM 1151 N N . VAL A 1 137 ? 16.622 -6.160 -16.169 1.00 90.81 137 VAL A N 1
ATOM 1152 C CA . VAL A 1 137 ? 15.232 -6.155 -16.649 1.00 90.81 137 VAL A CA 1
ATOM 1153 C C . VAL A 1 137 ? 14.704 -7.573 -16.897 1.00 90.81 137 VAL A C 1
ATOM 1155 O O . VAL A 1 137 ? 13.541 -7.852 -16.599 1.00 90.81 137 VAL A O 1
ATOM 1158 N N . ASP A 1 138 ? 15.539 -8.496 -17.380 1.00 91.44 138 ASP A N 1
ATOM 1159 C CA . ASP A 1 138 ? 15.125 -9.878 -17.653 1.00 91.44 138 ASP A CA 1
ATOM 1160 C C . ASP A 1 138 ? 14.813 -10.641 -16.362 1.00 91.44 138 ASP A C 1
ATOM 1162 O O . ASP A 1 138 ? 13.792 -11.328 -16.262 1.00 91.44 138 ASP A O 1
ATOM 1166 N N . LEU A 1 139 ? 15.676 -10.507 -15.349 1.00 93.81 139 LEU A N 1
ATOM 1167 C CA . LEU A 1 139 ? 15.469 -11.117 -14.037 1.00 93.81 139 LEU A CA 1
ATOM 1168 C C . LEU A 1 139 ? 14.240 -10.520 -13.349 1.00 93.81 139 LEU A C 1
ATOM 1170 O O . LEU A 1 139 ? 13.413 -11.261 -12.819 1.00 93.81 139 LEU A O 1
ATOM 1174 N N . TYR A 1 140 ? 14.091 -9.196 -13.412 1.00 94.00 140 TYR A N 1
ATOM 1175 C CA . TYR A 1 140 ? 12.897 -8.498 -12.951 1.00 94.00 140 TYR A CA 1
ATOM 1176 C C . TYR A 1 140 ? 11.629 -9.064 -13.607 1.00 94.00 140 TYR A C 1
ATOM 1178 O O . TYR A 1 140 ? 10.703 -9.470 -12.909 1.00 94.00 140 TYR A O 1
ATOM 1186 N N . SER A 1 141 ? 11.606 -9.173 -14.936 1.00 91.00 141 SER A N 1
ATOM 1187 C CA . SER A 1 141 ? 10.438 -9.655 -15.681 1.00 91.00 141 SER A CA 1
ATOM 1188 C C . SER A 1 141 ? 10.061 -11.078 -15.287 1.00 91.00 141 SER A C 1
ATOM 1190 O O . SER A 1 141 ? 8.889 -11.363 -15.045 1.00 91.00 141 SER A O 1
ATOM 1192 N N . LYS A 1 142 ? 11.048 -11.971 -15.159 1.00 93.50 142 LYS A N 1
ATOM 1193 C CA . LYS A 1 142 ? 10.827 -13.367 -14.750 1.00 93.50 142 LYS A CA 1
ATOM 1194 C C . LYS A 1 142 ? 10.266 -13.487 -13.333 1.00 93.50 142 LYS A C 1
ATOM 1196 O O . LYS A 1 142 ? 9.423 -14.344 -13.095 1.00 93.50 142 LYS A O 1
ATOM 1201 N N . LEU A 1 143 ? 10.724 -12.646 -12.404 1.00 94.25 143 LEU A N 1
ATOM 1202 C CA . LEU A 1 143 ? 10.294 -12.699 -11.005 1.00 94.25 143 LEU A CA 1
ATOM 1203 C C . LEU A 1 143 ? 8.957 -11.995 -10.759 1.00 94.25 143 LEU A C 1
ATOM 1205 O O . LEU A 1 143 ? 8.177 -12.450 -9.926 1.00 94.25 143 LEU A O 1
ATOM 1209 N N . ILE A 1 144 ? 8.694 -10.888 -11.454 1.00 93.25 144 ILE A N 1
ATOM 1210 C CA . ILE A 1 144 ? 7.545 -10.020 -11.175 1.00 93.25 144 ILE A CA 1
ATOM 1211 C C . ILE A 1 144 ? 6.331 -10.353 -12.050 1.00 93.25 144 ILE A C 1
ATOM 1213 O O . ILE A 1 144 ? 5.202 -10.220 -11.579 1.00 93.25 144 ILE A O 1
ATOM 1217 N N . SER A 1 145 ? 6.519 -10.844 -13.282 1.00 89.25 145 SER A N 1
ATOM 1218 C CA . SER A 1 145 ? 5.391 -11.162 -14.180 1.00 89.25 145 SER A CA 1
ATOM 1219 C C . SER A 1 145 ? 4.405 -12.201 -13.635 1.00 89.25 145 SER A C 1
ATOM 1221 O O . SER A 1 145 ? 3.218 -12.057 -13.922 1.00 89.25 145 SER A O 1
ATOM 1223 N N . PRO A 1 146 ? 4.803 -13.196 -12.811 1.00 91.75 146 PRO A N 1
ATOM 1224 C CA . PRO A 1 146 ? 3.836 -14.121 -12.228 1.00 91.75 146 PRO A CA 1
ATOM 1225 C C . PRO A 1 146 ? 2.933 -13.468 -11.179 1.00 91.75 146 PRO A C 1
ATOM 1227 O O . PRO A 1 146 ? 1.868 -14.002 -10.890 1.00 91.75 146 PRO A O 1
ATOM 1230 N N . ILE A 1 147 ? 3.361 -12.346 -10.585 1.00 92.31 147 ILE A N 1
ATOM 1231 C CA . ILE A 1 147 ? 2.705 -11.750 -9.414 1.00 92.31 147 ILE A CA 1
ATOM 1232 C C . ILE A 1 147 ? 2.098 -10.364 -9.658 1.00 92.31 147 ILE A C 1
ATOM 1234 O O . ILE A 1 147 ? 1.410 -9.833 -8.787 1.00 92.31 147 ILE A O 1
ATOM 1238 N N . VAL A 1 148 ? 2.328 -9.767 -10.827 1.00 88.75 148 VAL A N 1
ATOM 1239 C CA . VAL A 1 148 ? 1.733 -8.493 -11.250 1.00 88.75 148 VAL A CA 1
ATOM 1240 C C . VAL A 1 148 ? 1.026 -8.709 -12.583 1.00 88.75 148 VAL A C 1
ATOM 1242 O O . VAL A 1 148 ? 1.574 -9.328 -13.487 1.00 88.75 148 VAL A O 1
ATOM 1245 N N . ARG A 1 149 ? -0.193 -8.173 -12.725 1.00 82.69 149 ARG A N 1
ATOM 1246 C CA . ARG A 1 149 ? -1.057 -8.395 -13.903 1.00 82.69 149 ARG A CA 1
ATOM 1247 C C . ARG A 1 149 ? -0.386 -8.056 -15.231 1.00 82.69 149 ARG A C 1
ATOM 1249 O O . ARG A 1 149 ? -0.560 -8.763 -16.216 1.00 82.69 149 ARG A O 1
ATOM 1256 N N . THR A 1 150 ? 0.291 -6.918 -15.280 1.00 83.00 150 THR A N 1
ATOM 1257 C CA . THR A 1 150 ? 0.873 -6.378 -16.507 1.00 83.00 150 THR A CA 1
ATOM 1258 C C . THR A 1 150 ? 2.208 -5.742 -16.188 1.00 83.00 150 THR A C 1
ATOM 1260 O O . THR A 1 150 ? 2.304 -4.959 -15.244 1.00 83.00 150 THR A O 1
ATOM 1263 N N . ILE A 1 151 ? 3.210 -6.037 -17.011 1.00 81.25 151 ILE A N 1
ATOM 1264 C CA . ILE A 1 151 ? 4.476 -5.315 -17.012 1.00 81.25 151 ILE A CA 1
ATOM 1265 C C . ILE A 1 151 ? 4.582 -4.577 -18.341 1.00 81.25 151 ILE A C 1
ATOM 1267 O O . ILE A 1 151 ? 4.648 -5.200 -19.398 1.00 81.25 151 ILE A O 1
ATOM 1271 N N . LYS A 1 152 ? 4.552 -3.245 -18.287 1.00 77.69 152 LYS A N 1
ATOM 1272 C CA . LYS A 1 152 ? 4.703 -2.383 -19.459 1.00 77.69 152 LYS A CA 1
ATOM 1273 C C . LYS A 1 152 ? 6.170 -1.988 -19.587 1.00 77.69 152 LYS A C 1
ATOM 1275 O O . LYS A 1 152 ? 6.565 -0.897 -19.188 1.00 77.69 152 LYS A O 1
ATOM 1280 N N . LEU A 1 153 ? 6.975 -2.907 -20.116 1.00 71.56 153 LEU A N 1
ATOM 1281 C CA . LEU A 1 153 ? 8.355 -2.624 -20.508 1.00 71.56 153 LEU A CA 1
ATOM 1282 C C . LEU A 1 153 ? 8.343 -2.088 -21.937 1.00 71.56 153 LEU A C 1
ATOM 1284 O O . LEU A 1 153 ? 8.385 -2.862 -22.889 1.00 71.56 153 LEU A O 1
ATOM 1288 N N . ASP A 1 154 ? 8.251 -0.769 -22.097 1.00 60.25 154 ASP A N 1
ATOM 1289 C CA . ASP A 1 154 ? 8.523 -0.158 -23.400 1.00 60.25 154 ASP A CA 1
ATOM 1290 C C . ASP A 1 154 ? 10.043 -0.153 -23.614 1.00 60.25 154 ASP A C 1
ATOM 1292 O O . ASP A 1 154 ? 10.757 0.692 -23.082 1.00 60.25 154 ASP A O 1
ATOM 1296 N N . LEU A 1 155 ? 10.535 -1.134 -24.377 1.00 54.22 155 LEU A N 1
ATOM 1297 C CA . LEU A 1 155 ? 11.939 -1.252 -24.801 1.00 54.22 155 LEU A CA 1
ATOM 1298 C C . LEU A 1 155 ? 12.265 -0.393 -26.049 1.00 54.22 155 LEU A C 1
ATOM 1300 O O . LEU A 1 155 ? 13.378 -0.467 -26.561 1.00 54.22 155 LEU A O 1
ATOM 1304 N N . GLY A 1 156 ? 11.303 0.385 -26.565 1.00 53.47 156 GLY A N 1
ATOM 1305 C CA . GLY A 1 156 ? 11.450 1.230 -27.762 1.00 53.47 156 GLY A CA 1
ATOM 1306 C C . GLY A 1 156 ? 11.782 2.705 -27.479 1.00 53.47 156 GLY A C 1
ATOM 1307 O O . GLY A 1 156 ? 11.956 3.112 -26.330 1.00 53.47 156 GLY A O 1
ATOM 1308 N N . GLU A 1 157 ? 11.832 3.523 -28.542 1.00 39.59 157 GLU A N 1
ATOM 1309 C CA . GLU A 1 157 ? 12.030 4.987 -28.507 1.00 39.59 157 GLU A CA 1
ATOM 1310 C C . GLU A 1 157 ? 10.829 5.701 -27.854 1.00 39.59 157 GLU A C 1
ATOM 1312 O O . GLU A 1 157 ? 9.960 6.273 -28.504 1.00 39.59 157 GLU A O 1
ATOM 1317 N N . GLY A 1 158 ? 10.736 5.594 -26.532 1.00 53.00 158 GLY A N 1
ATOM 1318 C CA . GLY A 1 158 ? 9.629 6.130 -25.743 1.00 53.00 158 GLY A CA 1
ATOM 1319 C C . GLY A 1 158 ? 9.506 5.471 -24.374 1.00 53.00 158 GLY A C 1
ATOM 1320 O O . GLY A 1 158 ? 8.389 5.290 -23.896 1.00 53.00 158 GLY A O 1
ATOM 1321 N N . ALA A 1 159 ? 10.637 5.069 -23.777 1.00 57.59 159 ALA A N 1
ATOM 1322 C CA . ALA A 1 159 ? 10.688 4.318 -22.529 1.00 57.59 159 ALA A CA 1
ATOM 1323 C C . ALA A 1 159 ? 9.803 4.962 -21.450 1.00 57.59 159 ALA A C 1
ATOM 1325 O O . ALA A 1 159 ? 10.110 6.019 -20.888 1.00 57.59 159 ALA A O 1
ATOM 1326 N N . ARG A 1 160 ? 8.683 4.300 -21.151 1.00 69.31 160 ARG A N 1
ATOM 1327 C CA . ARG A 1 160 ? 7.878 4.588 -19.965 1.00 69.31 160 ARG A CA 1
ATOM 1328 C C . ARG A 1 160 ? 8.743 4.205 -18.765 1.00 69.31 160 ARG A C 1
ATOM 1330 O O . ARG A 1 160 ? 9.410 3.179 -18.823 1.00 69.31 160 ARG A O 1
ATOM 1337 N N . GLY A 1 161 ? 8.816 5.064 -17.745 1.00 85.12 161 GLY A N 1
ATOM 1338 C CA . GLY A 1 161 ? 9.772 4.937 -16.636 1.00 85.12 161 GLY A CA 1
ATOM 1339 C C . GLY A 1 161 ? 9.682 3.621 -15.851 1.00 85.12 161 GLY A C 1
ATOM 1340 O O . GLY A 1 161 ? 9.031 2.656 -16.238 1.00 85.12 161 GLY A O 1
ATOM 1341 N N . LEU A 1 162 ? 10.334 3.555 -14.698 1.00 91.19 162 LEU A N 1
ATOM 1342 C CA . LEU A 1 162 ? 10.298 2.342 -13.882 1.00 91.19 162 LEU A CA 1
ATOM 1343 C C . LEU A 1 162 ? 8.909 2.130 -13.275 1.00 91.19 162 LEU A C 1
ATOM 1345 O O . LEU A 1 162 ? 8.199 3.087 -12.972 1.00 91.19 162 LEU A O 1
ATOM 1349 N N . GLN A 1 163 ? 8.535 0.868 -13.062 1.00 90.62 163 GLN A N 1
ATOM 1350 C CA . GLN A 1 163 ? 7.246 0.502 -12.464 1.00 90.62 163 GLN A CA 1
ATOM 1351 C C . GLN A 1 163 ? 7.386 -0.301 -11.164 1.00 90.62 163 GLN A C 1
ATOM 1353 O O . GLN A 1 163 ? 6.475 -0.281 -10.340 1.00 90.62 163 GLN A O 1
ATOM 1358 N N . GLY A 1 164 ? 8.522 -0.962 -10.909 1.00 91.56 164 GLY A N 1
ATOM 1359 C CA . GLY A 1 164 ? 8.729 -1.713 -9.668 1.00 91.56 164 GLY A CA 1
ATOM 1360 C C . GLY A 1 164 ? 7.683 -2.820 -9.486 1.00 91.56 164 GLY A C 1
ATOM 1361 O O . GLY A 1 164 ? 7.486 -3.638 -10.380 1.00 91.56 164 GLY A O 1
ATOM 1362 N N . LEU A 1 165 ? 6.992 -2.845 -8.341 1.00 93.00 165 LEU A N 1
ATOM 1363 C CA . LEU A 1 165 ? 5.876 -3.773 -8.079 1.00 93.00 165 LEU A CA 1
ATOM 1364 C C . LEU A 1 165 ? 4.510 -3.261 -8.564 1.00 93.00 165 LEU A C 1
ATOM 1366 O O . LEU A 1 165 ? 3.479 -3.841 -8.228 1.00 93.00 165 LEU A O 1
ATOM 1370 N N . MET A 1 166 ? 4.482 -2.165 -9.318 1.00 92.12 166 MET A N 1
ATOM 1371 C CA . MET A 1 166 ? 3.254 -1.574 -9.840 1.00 92.12 166 MET A CA 1
ATOM 1372 C C . MET A 1 166 ? 2.962 -2.072 -11.251 1.00 92.12 166 MET A C 1
ATOM 1374 O O . MET A 1 166 ? 3.865 -2.469 -11.984 1.00 92.12 166 MET A O 1
ATOM 1378 N N . ALA A 1 167 ? 1.692 -2.007 -11.652 1.00 86.75 167 ALA A N 1
ATOM 1379 C CA . ALA A 1 167 ? 1.283 -2.394 -13.001 1.00 86.75 167 ALA A CA 1
ATOM 1380 C C . ALA A 1 167 ? 1.757 -1.409 -14.088 1.00 86.75 167 ALA A C 1
ATOM 1382 O O . ALA A 1 167 ? 1.843 -1.792 -15.253 1.00 86.75 167 ALA A O 1
ATOM 1383 N N . GLU A 1 168 ? 2.026 -0.148 -13.717 1.00 87.44 168 GLU A N 1
ATOM 1384 C CA . GLU A 1 168 ? 2.446 0.922 -14.627 1.00 87.44 168 GLU A CA 1
ATOM 1385 C C . GLU A 1 168 ? 3.361 1.941 -13.923 1.00 87.44 168 GLU A C 1
ATOM 1387 O O . GLU A 1 168 ? 3.244 2.129 -12.706 1.00 87.44 168 GLU A O 1
ATOM 1392 N N . PRO A 1 169 ? 4.212 2.674 -14.669 1.00 90.12 169 PRO A N 1
ATOM 1393 C CA . PRO A 1 169 ? 5.081 3.698 -14.085 1.00 90.12 169 PRO A CA 1
ATOM 1394 C C . PRO A 1 169 ? 4.306 4.829 -13.400 1.00 90.12 169 PRO A C 1
ATOM 1396 O O . PRO A 1 169 ? 4.645 5.237 -12.294 1.00 90.12 169 PRO A O 1
ATOM 1399 N N . SER A 1 170 ? 3.190 5.282 -13.977 1.00 90.44 170 SER A N 1
ATOM 1400 C CA . SER A 1 170 ? 2.316 6.294 -13.357 1.00 90.44 170 SER A CA 1
ATOM 1401 C C . SER A 1 170 ? 1.837 5.893 -11.957 1.00 90.44 170 SER A C 1
ATOM 1403 O O . SER A 1 170 ? 1.781 6.733 -11.057 1.00 90.44 170 SER A O 1
ATOM 1405 N N . PHE A 1 171 ? 1.562 4.604 -11.742 1.00 91.12 171 PHE A N 1
ATOM 1406 C CA . PHE A 1 171 ? 1.200 4.074 -10.432 1.00 91.12 171 PHE A CA 1
ATOM 1407 C C . PHE A 1 171 ? 2.385 4.066 -9.468 1.00 91.12 171 PHE A C 1
ATOM 1409 O O . PHE A 1 171 ? 2.195 4.406 -8.304 1.00 91.12 171 PHE A O 1
ATOM 1416 N N . LEU A 1 172 ? 3.606 3.770 -9.931 1.00 93.50 172 LEU A N 1
ATOM 1417 C CA . LEU A 1 172 ? 4.812 3.906 -9.103 1.00 93.50 172 LEU A CA 1
ATOM 1418 C C . LEU A 1 172 ? 5.007 5.348 -8.638 1.00 93.50 172 LEU A C 1
ATOM 1420 O O . LEU A 1 172 ? 5.265 5.588 -7.459 1.00 93.50 172 LEU A O 1
ATOM 1424 N N . GLY A 1 173 ? 4.810 6.310 -9.535 1.00 93.12 173 GLY A N 1
ATOM 1425 C CA . GLY A 1 173 ? 4.865 7.722 -9.185 1.00 93.12 173 GLY A CA 1
ATOM 1426 C C . GLY A 1 173 ? 3.795 8.121 -8.159 1.00 93.12 173 GLY A C 1
ATOM 1427 O O . GLY A 1 173 ? 4.108 8.767 -7.158 1.00 93.12 173 GLY A O 1
ATOM 1428 N N . GLY A 1 174 ? 2.548 7.675 -8.343 1.00 92.69 174 GLY A N 1
ATOM 1429 C CA . GLY A 1 174 ? 1.476 7.871 -7.359 1.00 92.69 174 GLY A CA 1
ATOM 1430 C C . GLY A 1 174 ? 1.788 7.239 -5.996 1.00 92.69 174 GLY A C 1
ATOM 1431 O O . GLY A 1 174 ? 1.550 7.855 -4.956 1.00 92.69 174 GLY A O 1
ATOM 1432 N N . MET A 1 175 ? 2.397 6.050 -5.986 1.00 94.06 175 MET A N 1
ATOM 1433 C CA . MET A 1 175 ? 2.858 5.400 -4.759 1.00 94.06 175 MET A CA 1
ATOM 1434 C C . MET A 1 175 ? 3.994 6.167 -4.087 1.00 94.06 175 MET A C 1
ATOM 1436 O O . MET A 1 175 ? 3.994 6.278 -2.866 1.00 94.06 175 MET A O 1
ATOM 1440 N N . GLY A 1 176 ? 4.910 6.768 -4.849 1.00 95.19 176 GLY A N 1
ATOM 1441 C CA . GLY A 1 176 ? 5.923 7.668 -4.300 1.00 95.19 176 GLY A CA 1
ATOM 1442 C C . GLY A 1 176 ? 5.303 8.868 -3.574 1.00 95.19 176 GLY A C 1
ATOM 1443 O O . GLY A 1 176 ? 5.704 9.183 -2.454 1.00 95.19 176 GLY A O 1
ATOM 1444 N N . ALA A 1 177 ? 4.260 9.487 -4.138 1.00 93.81 177 ALA A N 1
ATOM 1445 C CA . ALA A 1 177 ? 3.529 10.561 -3.457 1.00 93.81 177 ALA A CA 1
ATOM 1446 C C . ALA A 1 177 ? 2.817 10.061 -2.185 1.00 93.81 177 ALA A C 1
ATOM 1448 O O . ALA A 1 177 ? 2.866 10.716 -1.141 1.00 93.81 177 ALA A O 1
ATOM 1449 N N . PHE A 1 178 ? 2.212 8.870 -2.238 1.00 93.31 178 PHE A N 1
ATOM 1450 C CA . PHE A 1 178 ? 1.621 8.221 -1.066 1.00 93.31 178 PHE A CA 1
ATOM 1451 C C . PHE A 1 178 ? 2.660 7.949 0.034 1.00 93.31 178 PHE A C 1
ATOM 1453 O O . PHE A 1 178 ? 2.417 8.282 1.194 1.00 93.31 178 PHE A O 1
ATOM 1460 N N . PHE A 1 179 ? 3.833 7.408 -0.310 1.00 95.44 179 PHE A N 1
ATOM 1461 C CA . PHE A 1 179 ? 4.927 7.157 0.634 1.00 95.44 179 PHE A CA 1
ATOM 1462 C C . PHE A 1 179 ? 5.391 8.443 1.311 1.00 95.44 179 PHE A C 1
ATOM 1464 O O . PHE A 1 179 ? 5.605 8.452 2.526 1.00 95.44 179 PHE A O 1
ATOM 1471 N N . LEU A 1 180 ? 5.483 9.535 0.552 1.00 94.88 180 LEU A N 1
ATOM 1472 C CA . LEU A 1 180 ? 5.877 10.842 1.059 1.00 94.88 180 LEU A CA 1
ATOM 1473 C C . LEU A 1 180 ? 4.864 11.379 2.083 1.00 94.88 180 LEU A C 1
ATOM 1475 O O . LEU A 1 180 ? 5.243 11.706 3.211 1.00 94.88 180 LEU A O 1
ATOM 1479 N N . LEU A 1 181 ? 3.575 11.397 1.724 1.00 93.69 181 LEU A N 1
ATOM 1480 C CA . LEU A 1 181 ? 2.487 11.843 2.604 1.00 93.69 181 LEU A CA 1
ATOM 1481 C C . LEU A 1 181 ? 2.401 11.004 3.880 1.00 93.69 181 LEU A C 1
ATOM 1483 O O . LEU A 1 181 ? 2.274 11.540 4.983 1.00 93.69 181 LEU A O 1
ATOM 1487 N N . LEU A 1 182 ? 2.504 9.683 3.739 1.00 94.56 182 LEU A N 1
ATOM 1488 C CA . LEU A 1 182 ? 2.432 8.768 4.867 1.00 94.56 182 LEU A CA 1
ATOM 1489 C C . LEU A 1 182 ? 3.626 8.940 5.809 1.00 94.56 182 LEU A C 1
ATOM 1491 O O . LEU A 1 182 ? 3.459 8.960 7.027 1.00 94.56 182 LEU A O 1
ATOM 1495 N N . SER A 1 183 ? 4.828 9.110 5.254 1.00 95.75 183 SER A N 1
ATOM 1496 C CA . SER A 1 183 ? 6.043 9.355 6.035 1.00 95.75 183 SER A CA 1
ATOM 1497 C C . SER A 1 183 ? 5.945 10.664 6.813 1.00 95.75 183 SER A C 1
ATOM 1499 O O . SER A 1 183 ? 6.316 10.700 7.986 1.00 95.75 183 SER A O 1
ATOM 1501 N N . TYR A 1 184 ? 5.395 11.717 6.200 1.00 94.88 184 TYR A N 1
ATOM 1502 C CA . TYR A 1 184 ? 5.133 12.988 6.878 1.00 94.88 184 TYR A CA 1
ATOM 1503 C C . TYR A 1 184 ? 4.122 12.823 8.020 1.00 94.88 184 TYR A C 1
ATOM 1505 O O . TYR A 1 184 ? 4.394 13.257 9.140 1.00 94.88 184 TYR A O 1
ATOM 1513 N N . ALA A 1 185 ? 3.002 12.130 7.784 1.00 94.94 185 ALA A N 1
ATOM 1514 C CA . ALA A 1 185 ? 2.005 11.859 8.820 1.00 94.94 185 ALA A CA 1
ATOM 1515 C C . ALA A 1 185 ? 2.604 11.083 10.009 1.00 94.94 185 ALA A C 1
ATOM 1517 O O . ALA A 1 185 ? 2.445 11.482 11.162 1.00 94.94 185 ALA A O 1
ATOM 1518 N N . LEU A 1 186 ? 3.366 10.020 9.735 1.00 96.62 186 LEU A N 1
ATOM 1519 C CA . LEU A 1 186 ? 4.036 9.218 10.762 1.00 96.62 186 LEU A CA 1
ATOM 1520 C C . LEU A 1 186 ? 5.088 10.014 11.545 1.00 96.62 186 LEU A C 1
ATOM 1522 O O . LEU A 1 186 ? 5.245 9.800 12.748 1.00 96.62 186 LEU A O 1
ATOM 1526 N N . TYR A 1 187 ? 5.815 10.915 10.881 1.00 96.94 187 TYR A N 1
ATOM 1527 C CA . TYR A 1 187 ? 6.789 11.788 11.534 1.00 96.94 187 TYR A CA 1
ATOM 1528 C C . TYR A 1 187 ? 6.107 12.819 12.438 1.00 96.94 187 TYR A C 1
ATOM 1530 O O . TYR A 1 187 ? 6.516 12.990 13.586 1.00 96.94 187 TYR A O 1
ATOM 1538 N N . LYS A 1 188 ? 5.028 13.450 11.959 1.00 96.38 188 LYS A N 1
ATOM 1539 C CA . LYS A 1 188 ? 4.236 14.421 12.727 1.00 96.38 188 LYS A CA 1
ATOM 1540 C C . LYS A 1 188 ? 3.630 13.802 13.989 1.00 96.38 188 LYS A C 1
ATOM 1542 O O . LYS A 1 188 ? 3.594 14.444 15.032 1.00 96.38 188 LYS A O 1
ATOM 1547 N N . GLU A 1 189 ? 3.219 12.540 13.910 1.00 96.69 189 GLU A N 1
ATOM 1548 C CA . GLU A 1 189 ? 2.738 11.751 15.052 1.00 96.69 189 GLU A CA 1
ATOM 1549 C C . GLU A 1 189 ? 3.862 11.172 15.930 1.00 96.69 189 GLU A C 1
ATOM 1551 O O . GLU A 1 189 ? 3.581 10.416 16.856 1.00 96.69 189 GLU A O 1
ATOM 1556 N N . GLN A 1 190 ? 5.134 11.483 15.647 1.00 97.31 190 GLN A N 1
ATOM 1557 C CA . GLN A 1 190 ? 6.314 10.977 16.365 1.00 97.31 190 GLN A CA 1
ATOM 1558 C C . GLN A 1 190 ? 6.438 9.442 16.372 1.00 97.31 190 GLN A C 1
ATOM 1560 O O . GLN A 1 190 ? 7.098 8.853 17.228 1.00 97.31 190 GLN A O 1
ATOM 1565 N N . ARG A 1 191 ? 5.837 8.764 15.389 1.00 97.31 191 ARG A N 1
ATOM 1566 C CA . ARG A 1 191 ? 5.873 7.297 15.261 1.00 97.31 191 ARG A CA 1
ATOM 1567 C C . ARG A 1 191 ? 7.128 6.795 14.550 1.00 97.31 191 ARG A C 1
ATOM 1569 O O . ARG A 1 191 ? 7.418 5.600 14.590 1.00 97.31 191 ARG A O 1
ATOM 1576 N N . ILE A 1 192 ? 7.875 7.692 13.906 1.00 98.06 192 ILE A N 1
ATOM 1577 C CA . ILE A 1 192 ? 9.172 7.416 13.277 1.00 98.06 192 ILE A CA 1
ATOM 1578 C C . ILE A 1 192 ? 10.199 8.491 13.644 1.00 98.06 192 ILE A C 1
ATOM 1580 O O . ILE A 1 192 ? 9.858 9.640 13.915 1.00 98.06 192 ILE A O 1
ATOM 1584 N N . LEU A 1 193 ? 11.479 8.119 13.616 1.00 98.12 193 LEU A N 1
ATOM 1585 C CA . LEU A 1 193 ? 12.591 9.034 13.879 1.00 98.12 193 LEU A CA 1
ATOM 1586 C C . LEU A 1 193 ? 12.833 9.977 12.690 1.00 98.12 193 LEU A C 1
ATOM 1588 O O . LEU A 1 193 ? 12.645 9.594 11.535 1.00 98.12 193 LEU A O 1
ATOM 1592 N N . LYS A 1 194 ? 13.385 11.169 12.959 1.00 97.25 194 LYS A N 1
ATOM 1593 C CA . LYS A 1 194 ? 13.759 12.159 11.926 1.00 97.25 194 LYS A CA 1
ATOM 1594 C C . LYS A 1 194 ? 14.663 11.576 10.832 1.00 97.25 194 LYS A C 1
ATOM 1596 O O . LYS A 1 194 ? 14.472 11.872 9.659 1.00 97.25 194 LYS A O 1
ATOM 1601 N N . ARG A 1 195 ? 15.630 10.722 11.199 1.00 97.88 195 ARG A N 1
ATOM 1602 C CA . ARG A 1 195 ? 16.523 10.056 10.229 1.00 97.88 195 ARG A CA 1
ATOM 1603 C C . ARG A 1 195 ? 15.742 9.156 9.272 1.00 97.88 195 ARG A C 1
ATOM 1605 O O . ARG A 1 195 ? 15.932 9.243 8.066 1.00 97.88 195 ARG A O 1
ATOM 1612 N N . THR A 1 196 ? 14.841 8.336 9.810 1.00 97.75 196 THR A N 1
ATOM 1613 C CA . THR A 1 196 ? 13.964 7.466 9.019 1.00 97.75 196 THR A CA 1
ATOM 1614 C C . THR A 1 196 ? 13.071 8.288 8.099 1.00 97.75 196 THR A C 1
ATOM 1616 O O . THR A 1 196 ? 12.976 7.975 6.921 1.00 97.75 196 THR A O 1
ATOM 1619 N N . PHE A 1 197 ? 12.481 9.374 8.604 1.00 97.50 197 PHE A N 1
ATOM 1620 C CA . PHE A 1 197 ? 11.672 10.283 7.797 1.00 97.50 197 PHE A CA 1
ATOM 1621 C C . PHE A 1 197 ? 12.450 10.853 6.600 1.00 97.50 197 PHE A C 1
ATOM 1623 O O . PHE A 1 197 ? 11.986 10.729 5.473 1.00 97.50 197 PHE A O 1
ATOM 1630 N N . ILE A 1 198 ? 13.656 11.395 6.816 1.00 97.06 198 ILE A N 1
ATOM 1631 C CA . ILE A 1 198 ? 14.491 11.949 5.734 1.00 97.06 198 ILE A CA 1
ATOM 1632 C C . ILE A 1 198 ? 14.804 10.885 4.673 1.00 97.06 198 ILE A C 1
ATOM 1634 O O . ILE A 1 198 ? 14.674 11.157 3.482 1.00 97.06 198 ILE A O 1
ATOM 1638 N N . ILE A 1 199 ? 15.165 9.667 5.090 1.00 98.00 199 ILE A N 1
ATOM 1639 C CA . ILE A 1 199 ? 15.431 8.555 4.162 1.00 98.00 199 ILE A CA 1
ATOM 1640 C C . ILE A 1 199 ? 14.190 8.250 3.314 1.00 98.00 199 ILE A C 1
ATOM 1642 O O . ILE A 1 199 ? 14.295 8.127 2.095 1.00 98.00 199 ILE A O 1
ATOM 1646 N N . LEU A 1 200 ? 13.010 8.167 3.937 1.00 97.38 200 LEU A N 1
ATOM 1647 C CA . LEU A 1 200 ? 11.764 7.890 3.223 1.00 97.38 200 LEU A CA 1
ATOM 1648 C C . LEU A 1 200 ? 11.372 9.024 2.270 1.00 97.38 200 LEU A C 1
ATOM 1650 O O . LEU A 1 200 ? 10.876 8.740 1.184 1.00 97.38 200 LEU A O 1
ATOM 1654 N N . VAL A 1 201 ? 11.628 10.288 2.626 1.00 95.81 201 VAL A N 1
ATOM 1655 C CA . VAL A 1 201 ? 11.421 11.439 1.730 1.00 95.81 201 VAL A CA 1
ATOM 1656 C C . VAL A 1 201 ? 12.296 11.309 0.486 1.00 95.81 201 VAL A C 1
ATOM 1658 O O . VAL A 1 201 ? 11.780 11.380 -0.627 1.00 95.81 201 VAL A O 1
ATOM 1661 N N . VAL A 1 202 ? 13.598 11.060 0.663 1.00 96.50 202 VAL A N 1
ATOM 1662 C CA . VAL A 1 202 ? 14.542 10.891 -0.454 1.00 96.50 202 VAL A CA 1
ATOM 1663 C C . VAL A 1 202 ? 14.115 9.733 -1.353 1.00 96.50 202 VAL A C 1
ATOM 1665 O O . VAL A 1 202 ? 14.039 9.897 -2.568 1.00 96.50 202 VAL A O 1
ATOM 1668 N N . ILE A 1 203 ? 13.764 8.589 -0.763 1.00 97.00 203 ILE A N 1
ATOM 1669 C CA . ILE A 1 203 ? 13.255 7.421 -1.490 1.00 97.00 203 ILE A CA 1
ATOM 1670 C C . ILE A 1 203 ? 11.987 7.754 -2.278 1.00 97.00 203 ILE A C 1
ATOM 1672 O O . ILE A 1 203 ? 11.864 7.370 -3.440 1.00 97.00 203 ILE A O 1
ATOM 1676 N N . SER A 1 204 ? 11.044 8.460 -1.660 1.00 95.81 204 SER A N 1
ATOM 1677 C CA . SER A 1 204 ? 9.761 8.797 -2.278 1.00 95.81 204 SER A CA 1
ATOM 1678 C C . SER A 1 204 ? 9.955 9.719 -3.479 1.00 95.81 204 SER A C 1
ATOM 1680 O O . SER A 1 204 ? 9.413 9.456 -4.551 1.00 95.81 204 SER A O 1
ATOM 1682 N N . ILE A 1 205 ? 10.792 10.750 -3.330 1.00 94.25 205 ILE A N 1
ATOM 1683 C CA . ILE A 1 205 ? 11.151 11.672 -4.413 1.00 94.25 205 ILE A CA 1
ATOM 1684 C C . ILE A 1 205 ? 11.871 10.918 -5.537 1.00 94.25 205 ILE A C 1
ATOM 1686 O O . ILE A 1 205 ? 11.478 11.035 -6.696 1.00 94.25 205 ILE A O 1
ATOM 1690 N N . ALA A 1 206 ? 12.868 10.091 -5.207 1.00 95.06 206 ALA A N 1
ATOM 1691 C CA . ALA A 1 206 ? 13.580 9.277 -6.190 1.00 95.06 206 ALA A CA 1
ATOM 1692 C C . ALA A 1 206 ? 12.630 8.341 -6.955 1.00 95.06 206 ALA A C 1
ATOM 1694 O O . ALA A 1 206 ? 12.740 8.219 -8.170 1.00 95.06 206 ALA A O 1
ATOM 1695 N N . THR A 1 207 ? 11.655 7.742 -6.267 1.00 94.38 207 THR A N 1
ATOM 1696 C CA . THR A 1 207 ? 10.632 6.871 -6.867 1.00 94.38 207 THR A CA 1
ATOM 1697 C C . THR A 1 207 ? 9.719 7.642 -7.829 1.00 94.38 207 THR A C 1
ATOM 1699 O O . THR A 1 207 ? 9.419 7.153 -8.917 1.00 94.38 207 THR A O 1
ATOM 1702 N N . ILE A 1 208 ? 9.318 8.869 -7.473 1.00 94.06 208 ILE A N 1
ATOM 1703 C CA . ILE A 1 208 ? 8.526 9.746 -8.350 1.00 94.06 208 ILE A CA 1
ATOM 1704 C C . ILE A 1 208 ? 9.305 10.078 -9.622 1.00 94.06 208 ILE A C 1
ATOM 1706 O O . ILE A 1 208 ? 8.771 9.909 -10.716 1.00 94.06 208 ILE A O 1
ATOM 1710 N N . PHE A 1 209 ? 10.568 10.490 -9.509 1.00 93.12 209 PHE A N 1
ATOM 1711 C CA . PHE A 1 209 ? 11.389 10.785 -10.686 1.00 93.12 209 PHE A CA 1
ATOM 1712 C C . PHE A 1 209 ? 11.648 9.539 -11.535 1.00 93.12 209 PHE A C 1
ATOM 1714 O O . PHE A 1 209 ? 11.471 9.585 -12.747 1.00 93.12 209 PHE A O 1
ATOM 1721 N N . ALA A 1 210 ? 11.964 8.409 -10.903 1.00 92.44 210 ALA A N 1
ATOM 1722 C CA . ALA A 1 210 ? 12.180 7.134 -11.579 1.00 92.44 210 ALA A CA 1
ATOM 1723 C C . ALA A 1 210 ? 10.972 6.671 -12.411 1.00 92.44 210 ALA A C 1
ATOM 1725 O O . ALA A 1 210 ? 11.139 5.975 -13.411 1.00 92.44 210 ALA A O 1
ATOM 1726 N N . SER A 1 211 ? 9.757 7.067 -12.021 1.00 92.56 211 SER A N 1
ATOM 1727 C CA . SER A 1 211 ? 8.537 6.732 -12.755 1.00 92.56 211 SER A CA 1
ATOM 1728 C C . SER A 1 211 ? 8.366 7.472 -14.087 1.00 92.56 211 SER A C 1
ATOM 1730 O O . SER A 1 211 ? 7.537 7.064 -14.901 1.00 92.56 211 SER A O 1
ATOM 1732 N N . ASN A 1 212 ? 9.096 8.574 -14.310 1.00 89.75 212 ASN A N 1
ATOM 1733 C CA . ASN A 1 212 ? 8.892 9.504 -15.431 1.00 89.75 212 ASN A CA 1
ATOM 1734 C C . ASN A 1 212 ? 7.422 9.951 -15.614 1.00 89.75 212 ASN A C 1
ATOM 1736 O O . ASN A 1 212 ? 6.989 10.273 -16.720 1.00 89.75 212 ASN A O 1
ATOM 1740 N N . SER A 1 213 ? 6.624 9.971 -14.540 1.00 87.56 213 SER A N 1
ATOM 1741 C CA . SER A 1 213 ? 5.213 10.357 -14.597 1.00 87.56 213 SER A CA 1
ATOM 1742 C C . SER A 1 213 ? 5.019 11.835 -14.260 1.00 87.56 213 SER A C 1
ATOM 1744 O O . SER A 1 213 ? 5.193 12.251 -13.115 1.00 87.56 213 SER A O 1
ATOM 1746 N N . ILE A 1 214 ? 4.567 12.623 -15.241 1.00 86.19 214 ILE A N 1
ATOM 1747 C CA . ILE A 1 214 ? 4.222 14.044 -15.048 1.00 86.19 214 ILE A CA 1
ATOM 1748 C C . ILE A 1 214 ? 3.141 14.198 -13.970 1.00 86.19 214 ILE A C 1
ATOM 1750 O O . ILE A 1 214 ? 3.250 15.054 -13.096 1.00 86.19 214 ILE A O 1
ATOM 1754 N N . THR A 1 215 ? 2.125 13.331 -13.980 1.00 82.81 215 THR A N 1
ATOM 1755 C CA . THR A 1 215 ? 1.061 13.329 -12.965 1.00 82.81 215 THR A CA 1
ATOM 1756 C C . THR A 1 215 ? 1.630 13.144 -11.559 1.00 82.81 215 THR A C 1
ATOM 1758 O O . THR A 1 215 ? 1.223 13.840 -10.633 1.00 82.81 215 THR A O 1
ATOM 1761 N N . ALA A 1 216 ? 2.616 12.258 -11.398 1.00 82.88 216 ALA A N 1
ATOM 1762 C CA . ALA A 1 216 ? 3.288 12.060 -10.119 1.00 82.88 216 ALA A CA 1
ATOM 1763 C C . ALA A 1 216 ? 4.105 13.279 -9.678 1.00 82.88 216 ALA A C 1
ATOM 1765 O O . ALA A 1 216 ? 4.075 13.647 -8.506 1.00 82.88 216 ALA A O 1
ATOM 1766 N N . MET A 1 217 ? 4.781 13.947 -10.616 1.00 86.25 217 MET A N 1
ATOM 1767 C CA . MET A 1 217 ? 5.502 15.190 -10.333 1.00 86.25 217 MET A CA 1
ATOM 1768 C C . MET A 1 217 ? 4.552 16.308 -9.891 1.00 86.25 217 MET A C 1
ATOM 1770 O O . MET A 1 217 ? 4.873 17.050 -8.967 1.00 86.25 217 MET A O 1
ATOM 1774 N N . MET A 1 218 ? 3.350 16.397 -10.471 1.00 85.94 218 MET A N 1
ATOM 1775 C CA . MET A 1 218 ? 2.339 17.367 -10.031 1.00 85.94 218 MET A CA 1
ATOM 1776 C C . MET A 1 218 ? 1.884 17.134 -8.585 1.00 85.94 218 MET A C 1
ATOM 1778 O O . MET A 1 218 ? 1.607 18.104 -7.881 1.00 85.94 218 MET A O 1
ATOM 1782 N N . PHE A 1 219 ? 1.858 15.885 -8.105 1.00 81.00 219 PHE A N 1
ATOM 1783 C CA . PHE A 1 219 ? 1.532 15.595 -6.704 1.00 81.00 219 PHE A CA 1
ATOM 1784 C C . PHE A 1 219 ? 2.579 16.117 -5.707 1.00 81.00 219 PHE A C 1
ATOM 1786 O O . PHE A 1 219 ? 2.254 16.256 -4.529 1.00 81.00 219 PHE A O 1
ATOM 1793 N N . LEU A 1 220 ? 3.796 16.471 -6.142 1.00 81.94 220 LEU A N 1
ATOM 1794 C CA . LEU A 1 220 ? 4.788 17.108 -5.267 1.00 81.94 220 LEU A CA 1
ATOM 1795 C C . LEU A 1 220 ? 4.423 18.555 -4.912 1.00 81.94 220 LEU A C 1
ATOM 1797 O O . LEU A 1 220 ? 4.753 18.998 -3.814 1.00 81.94 220 LEU A O 1
ATOM 1801 N N . LEU A 1 221 ? 3.718 19.280 -5.788 1.00 79.88 221 LEU A N 1
ATOM 1802 C CA . LEU A 1 221 ? 3.349 20.686 -5.570 1.00 79.88 221 LEU A CA 1
ATOM 1803 C C . LEU A 1 221 ? 2.591 20.917 -4.248 1.00 79.88 221 LEU A C 1
ATOM 1805 O O . LEU A 1 221 ? 3.068 21.711 -3.438 1.00 79.88 221 LEU A O 1
ATOM 1809 N N . PRO A 1 222 ? 1.474 20.217 -3.961 1.00 72.50 222 PRO A N 1
ATOM 1810 C CA . PRO A 1 222 ? 0.773 20.386 -2.688 1.00 72.50 222 PRO A CA 1
ATOM 1811 C C . PRO A 1 222 ? 1.591 19.893 -1.486 1.00 72.50 222 PRO A C 1
ATOM 1813 O O . PRO A 1 222 ? 1.382 20.358 -0.367 1.00 72.50 222 PRO A O 1
ATOM 1816 N N . ILE A 1 223 ? 2.544 18.980 -1.693 1.00 72.44 223 ILE A N 1
ATOM 1817 C CA . ILE A 1 223 ? 3.382 18.445 -0.615 1.00 72.44 223 ILE A CA 1
ATOM 1818 C C . ILE A 1 223 ? 4.457 19.450 -0.195 1.00 72.44 223 ILE A C 1
ATOM 1820 O O . ILE A 1 223 ? 4.722 19.590 0.995 1.00 72.44 223 ILE A O 1
ATOM 1824 N N . ILE A 1 224 ? 5.020 20.202 -1.145 1.00 71.88 224 ILE A N 1
ATOM 1825 C CA . ILE A 1 224 ? 5.961 21.299 -0.860 1.00 71.88 224 ILE A CA 1
ATOM 1826 C C . ILE A 1 224 ? 5.281 22.404 -0.034 1.00 71.88 224 ILE A C 1
ATOM 1828 O O . ILE A 1 224 ? 5.943 23.091 0.737 1.00 71.88 224 ILE A O 1
ATOM 1832 N N . THR A 1 225 ? 3.958 22.550 -0.156 1.00 75.75 225 THR A N 1
ATOM 1833 C CA . THR A 1 225 ? 3.175 23.533 0.608 1.00 75.75 225 THR A CA 1
ATOM 1834 C C . THR A 1 225 ? 2.721 23.052 1.991 1.00 75.75 225 THR A C 1
ATOM 1836 O O . THR A 1 225 ? 2.025 23.794 2.683 1.00 75.75 225 THR A O 1
ATOM 1839 N N . LEU A 1 226 ? 3.069 21.827 2.407 1.00 72.81 226 LEU A N 1
ATOM 1840 C CA . LEU A 1 226 ? 2.729 21.348 3.748 1.00 72.81 226 LEU A CA 1
ATOM 1841 C C . LEU A 1 226 ? 3.575 22.079 4.812 1.00 72.81 226 LEU A C 1
ATOM 1843 O O . LEU A 1 226 ? 4.792 22.169 4.647 1.00 72.81 226 LEU A O 1
ATOM 1847 N N . PRO A 1 227 ? 2.949 22.588 5.890 1.00 62.12 227 PRO A N 1
ATOM 1848 C CA . PRO A 1 227 ? 3.629 23.329 6.953 1.00 62.12 227 P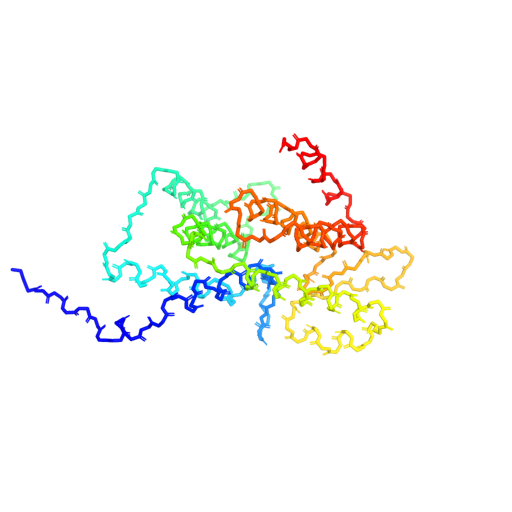RO A CA 1
ATOM 1849 C C . PRO A 1 227 ? 4.495 22.453 7.870 1.00 62.12 227 PRO A C 1
ATOM 1851 O O . PRO A 1 227 ? 4.235 21.227 7.987 1.00 62.12 227 PRO A O 1
#

pLDDT: mean 88.05, std 11.86, range [39.59, 98.31]

Sequence (227 aa):
MRYFQLPLIVNNINKSFLINLVAFLSTIPYVAPIPISTDIQYPIFIVCLIILLIDILTKRFVLSKLEVYFFFLACISFIYLNPFSDFEYRLTKSVGLLFSFFLFYVFRRYWHVMSPKYFIAGIYLNVFVVLLQLINVDLYSKLISPIVRTIKLDLGEGARGLQGLMAEPSFLGGMGAFFLLLSYALYKEQRILKRTFIILVVISIATIFASNSITAMMFLLPIITLP

Organism: NCBI:txid408172